Protein AF-A0AAU6Q5R1-F1 (afdb_monomer_lite)

Structure (mmCIF, N/CA/C/O backbone):
data_AF-A0AAU6Q5R1-F1
#
_entry.id   AF-A0AAU6Q5R1-F1
#
loop_
_atom_site.group_PDB
_atom_site.id
_atom_site.type_symbol
_atom_site.label_atom_id
_atom_site.label_alt_id
_atom_site.label_comp_id
_atom_site.label_asym_id
_atom_site.label_entity_id
_atom_site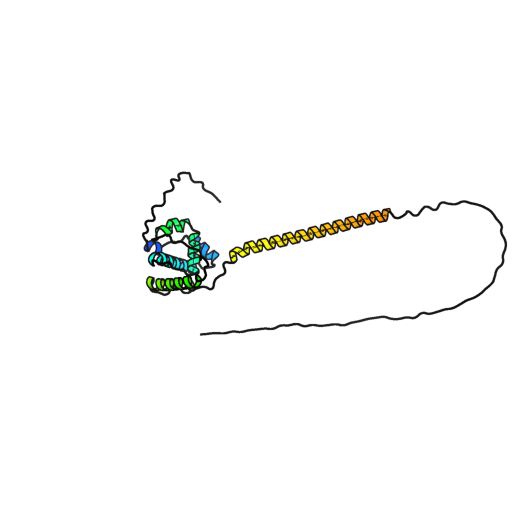.label_seq_id
_atom_site.pdbx_PDB_ins_code
_atom_site.Cartn_x
_atom_site.Cartn_y
_atom_site.Cartn_z
_atom_site.occupancy
_atom_site.B_iso_or_equiv
_atom_site.auth_seq_id
_atom_site.auth_comp_id
_atom_site.auth_asym_id
_atom_site.auth_atom_id
_atom_site.pdbx_PDB_model_num
ATOM 1 N N . MET A 1 1 ? 23.471 16.973 4.048 1.00 38.53 1 MET A N 1
ATOM 2 C CA . MET A 1 1 ? 23.041 15.775 4.796 1.00 38.53 1 MET A CA 1
ATOM 3 C C . MET A 1 1 ? 23.543 15.948 6.217 1.00 38.53 1 MET A C 1
ATOM 5 O O . MET A 1 1 ? 24.694 15.656 6.497 1.00 38.53 1 MET A O 1
ATOM 9 N N . THR A 1 2 ? 22.740 16.587 7.063 1.00 34.03 2 THR A N 1
ATOM 10 C CA . THR A 1 2 ? 23.154 16.950 8.422 1.00 34.03 2 THR A CA 1
ATOM 11 C C . THR A 1 2 ? 22.820 15.788 9.341 1.00 34.03 2 THR A C 1
ATOM 13 O O . THR A 1 2 ? 21.653 15.552 9.640 1.00 34.03 2 THR A O 1
ATOM 16 N N . ILE A 1 3 ? 23.838 15.032 9.742 1.00 44.44 3 ILE A N 1
ATOM 17 C CA . ILE A 1 3 ? 23.708 14.021 10.789 1.00 44.44 3 ILE A CA 1
ATOM 18 C C . ILE A 1 3 ? 23.830 14.771 12.116 1.00 44.44 3 ILE A C 1
ATOM 20 O O . ILE A 1 3 ? 24.922 15.149 12.528 1.00 44.44 3 ILE A O 1
ATOM 24 N N . LEU A 1 4 ? 22.694 15.050 12.756 1.00 46.06 4 LEU A N 1
ATOM 25 C CA . LEU A 1 4 ? 22.664 15.536 14.132 1.00 46.06 4 LEU A CA 1
ATOM 26 C C . LEU A 1 4 ? 23.024 14.367 15.056 1.00 46.06 4 LEU A C 1
ATOM 28 O O . LEU A 1 4 ? 22.184 13.519 15.349 1.00 46.06 4 LEU A O 1
ATOM 32 N N . THR A 1 5 ? 24.270 14.310 15.518 1.00 59.19 5 THR A N 1
ATOM 33 C CA . THR A 1 5 ? 24.678 13.410 16.602 1.00 59.19 5 THR A CA 1
ATOM 34 C C . THR A 1 5 ? 24.183 13.988 17.927 1.00 59.19 5 THR A C 1
ATOM 36 O O . THR A 1 5 ? 24.870 14.782 18.570 1.00 59.19 5 THR A O 1
ATOM 39 N N . LYS A 1 6 ? 22.956 13.638 18.327 1.00 43.72 6 LYS A N 1
ATOM 40 C CA . LYS A 1 6 ? 22.443 13.950 19.664 1.00 43.72 6 LYS A CA 1
ATOM 41 C C . LYS A 1 6 ? 22.914 12.871 20.645 1.00 43.72 6 LYS A C 1
ATOM 43 O O . LYS A 1 6 ? 22.561 11.711 20.486 1.00 43.72 6 LYS A O 1
ATOM 48 N N . SER A 1 7 ? 23.732 13.321 21.599 1.00 41.91 7 SER A N 1
ATOM 49 C CA . SER A 1 7 ? 24.001 12.817 22.956 1.00 41.91 7 SER A CA 1
ATOM 50 C C . SER A 1 7 ? 23.615 11.366 23.270 1.00 41.91 7 SER A C 1
ATOM 52 O O . SER A 1 7 ? 22.439 11.010 23.291 1.00 41.91 7 SER A O 1
ATOM 54 N N . THR A 1 8 ? 24.626 10.576 23.628 1.00 52.84 8 THR A N 1
ATOM 55 C CA . THR A 1 8 ? 24.529 9.238 24.216 1.00 52.84 8 THR A CA 1
ATOM 56 C C . THR A 1 8 ? 23.880 9.296 25.598 1.00 52.84 8 THR A C 1
ATOM 58 O O . THR A 1 8 ? 24.562 9.430 26.609 1.00 52.84 8 THR A O 1
ATOM 61 N N . ASP A 1 9 ? 22.560 9.188 25.632 1.00 50.22 9 ASP A N 1
ATOM 62 C CA . ASP A 1 9 ? 21.836 8.663 26.786 1.00 50.22 9 ASP A CA 1
ATOM 63 C C . ASP A 1 9 ? 20.795 7.675 26.253 1.00 50.22 9 ASP A C 1
ATOM 65 O O . ASP A 1 9 ? 19.627 7.992 26.038 1.00 50.22 9 ASP A O 1
ATOM 69 N N . SER A 1 10 ? 21.276 6.496 25.854 1.00 43.06 10 SER A N 1
ATOM 70 C CA . SER A 1 10 ? 20.453 5.435 25.278 1.00 43.06 10 SER A CA 1
ATOM 71 C C . SER A 1 10 ? 20.265 4.327 26.303 1.00 43.06 10 SER A C 1
ATOM 73 O O . SER A 1 10 ? 20.747 3.206 26.128 1.00 43.06 10 SER A O 1
ATOM 75 N N . THR A 1 11 ? 19.516 4.625 27.361 1.00 42.47 11 THR A N 1
ATOM 76 C CA . THR A 1 11 ? 18.655 3.584 27.921 1.00 42.47 11 THR A CA 1
ATOM 77 C C . THR A 1 11 ? 17.613 3.323 26.840 1.00 42.47 11 THR A C 1
ATOM 79 O O . THR A 1 11 ? 16.652 4.076 26.714 1.00 42.47 11 THR A O 1
ATOM 82 N N . PHE A 1 12 ? 17.860 2.343 25.965 1.00 45.47 12 PHE A N 1
ATOM 83 C CA . PHE A 1 12 ? 16.840 1.884 25.030 1.00 45.47 12 PHE A CA 1
ATOM 84 C C . PHE A 1 12 ? 15.663 1.415 25.885 1.00 45.47 12 PHE A C 1
ATOM 86 O O . PHE A 1 12 ? 15.840 0.452 26.638 1.00 45.47 12 PHE A O 1
ATOM 93 N N . PRO A 1 13 ? 14.490 2.073 25.839 1.00 45.34 13 PRO A N 1
ATOM 94 C CA . PRO A 1 13 ? 13.316 1.473 26.433 1.00 45.34 13 PRO A CA 1
ATOM 95 C C . PRO A 1 13 ? 13.127 0.149 25.702 1.00 45.34 13 PRO A C 1
ATOM 97 O O . PRO A 1 13 ? 12.941 0.126 24.484 1.00 45.34 13 PRO A O 1
ATOM 100 N N . ILE A 1 14 ? 13.258 -0.959 26.432 1.00 47.75 14 ILE A N 1
ATOM 101 C CA . ILE A 1 14 ? 12.787 -2.249 25.943 1.00 47.75 14 ILE A CA 1
ATOM 102 C C . ILE A 1 14 ? 11.328 -1.988 25.560 1.00 47.75 14 ILE A C 1
ATOM 104 O O . ILE A 1 14 ? 10.583 -1.507 26.423 1.00 47.75 14 ILE A O 1
ATOM 108 N N . PRO A 1 15 ? 10.930 -2.177 24.286 1.00 51.09 15 PRO A N 1
ATOM 109 C CA . PRO A 1 15 ? 9.557 -1.935 23.891 1.00 51.09 15 PRO A CA 1
ATOM 110 C C . PRO A 1 15 ? 8.664 -2.727 24.837 1.00 51.09 15 PRO A C 1
ATOM 112 O O . PRO A 1 15 ? 8.902 -3.912 25.086 1.00 51.09 15 PRO A O 1
ATOM 115 N N . SER A 1 16 ? 7.695 -2.020 25.421 1.00 48.75 16 SER A N 1
ATOM 116 C CA . SER A 1 16 ? 6.657 -2.608 26.260 1.00 48.75 16 SER A CA 1
ATOM 117 C C . SER A 1 16 ? 6.150 -3.885 25.587 1.00 48.75 16 SER A C 1
ATOM 119 O O . SER A 1 16 ? 6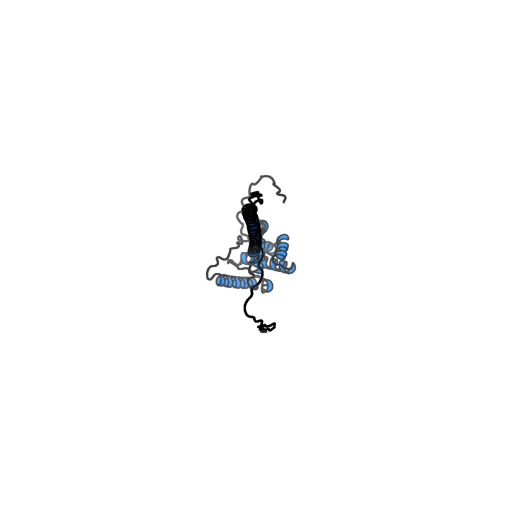.002 -3.873 24.358 1.00 48.75 16 SER A O 1
ATOM 121 N N . PRO A 1 17 ? 5.884 -4.975 26.336 1.00 52.19 17 PRO A N 1
ATOM 122 C CA . PRO A 1 17 ? 5.230 -6.140 25.760 1.00 52.19 17 PRO A CA 1
ATOM 123 C C . PRO A 1 17 ? 4.014 -5.643 24.989 1.00 52.19 17 PRO A C 1
ATOM 125 O O . PRO A 1 17 ? 3.241 -4.837 25.509 1.00 52.19 17 PRO A O 1
ATOM 128 N N . PHE A 1 18 ? 3.933 -6.047 23.725 1.00 55.97 18 PHE A N 1
ATOM 129 C CA . PHE A 1 18 ? 2.863 -5.693 22.813 1.00 55.97 18 PHE A CA 1
ATOM 130 C C . PHE A 1 18 ? 1.523 -5.977 23.504 1.00 55.97 18 PHE A C 1
ATOM 132 O O . PHE A 1 18 ? 1.111 -7.126 23.662 1.00 55.97 18 PHE A O 1
ATOM 139 N N . THR A 1 19 ? 0.883 -4.929 24.015 1.00 54.97 19 THR A N 1
ATOM 140 C CA . THR A 1 19 ? -0.436 -5.002 24.634 1.00 54.97 19 THR A CA 1
ATOM 141 C C . THR A 1 19 ? -1.415 -5.071 23.480 1.00 54.97 19 THR A C 1
ATOM 143 O O . THR A 1 19 ? -1.867 -4.029 23.025 1.00 54.97 19 THR A O 1
ATOM 146 N N . GLY A 1 20 ? -1.634 -6.273 22.940 1.00 59.03 20 GLY A N 1
ATOM 147 C CA . GLY A 1 20 ? -2.438 -6.539 21.742 1.00 59.03 20 GLY A CA 1
ATOM 148 C C . GLY A 1 20 ? -3.907 -6.145 21.887 1.00 59.03 20 GLY A C 1
ATOM 149 O O . GLY A 1 20 ? -4.788 -6.998 21.938 1.00 59.03 20 GLY A O 1
ATOM 150 N N . HIS A 1 21 ? -4.171 -4.847 21.968 1.00 82.56 21 HIS A N 1
ATOM 151 C CA . HIS A 1 21 ? -5.489 -4.254 21.944 1.00 82.56 21 HIS A CA 1
ATOM 152 C C . HIS A 1 21 ? -5.685 -3.604 20.582 1.00 82.56 21 HIS A C 1
ATOM 154 O O . HIS A 1 21 ? -4.919 -2.734 20.176 1.00 82.56 21 HIS A O 1
ATOM 160 N N . TYR A 1 22 ? -6.712 -4.057 19.874 1.00 92.38 22 TYR A N 1
ATOM 161 C CA . TYR A 1 22 ? -7.105 -3.455 18.616 1.00 92.38 22 TYR A CA 1
ATOM 162 C C . TYR A 1 22 ? -7.832 -2.128 18.874 1.00 92.38 22 TYR A C 1
ATOM 164 O O . TYR A 1 22 ? -8.936 -2.134 19.420 1.00 92.38 22 TYR A O 1
ATOM 172 N N . ASP A 1 23 ? -7.229 -1.008 18.470 1.00 94.75 23 ASP A N 1
ATOM 173 C CA . ASP A 1 23 ? -7.862 0.316 18.512 1.00 94.75 23 ASP A CA 1
ATOM 174 C C . ASP A 1 23 ? -8.500 0.635 17.152 1.00 94.75 23 ASP A C 1
ATOM 176 O O . ASP A 1 23 ? -7.888 1.211 16.244 1.00 94.75 23 ASP A O 1
ATOM 180 N N . GLU A 1 24 ? -9.758 0.224 17.002 1.00 93.62 24 GLU A N 1
ATOM 181 C CA . GLU A 1 24 ? -10.521 0.400 15.767 1.00 93.62 24 GLU A CA 1
ATOM 182 C C . GLU A 1 24 ? -10.658 1.873 15.361 1.00 93.62 24 GLU A C 1
ATOM 184 O O . GLU A 1 24 ? -10.491 2.215 14.186 1.00 93.62 24 GLU A O 1
ATOM 189 N N . ALA A 1 25 ? -10.922 2.763 16.322 1.00 95.88 25 ALA A N 1
ATOM 190 C CA . ALA A 1 25 ? -11.139 4.180 16.053 1.00 95.88 25 ALA A CA 1
ATOM 191 C C . ALA A 1 25 ? -9.848 4.868 15.584 1.00 95.88 25 ALA A C 1
ATOM 193 O O . ALA A 1 25 ? -9.873 5.670 14.637 1.00 95.88 25 ALA A O 1
ATOM 194 N N . ALA A 1 26 ? -8.710 4.522 16.194 1.00 96.50 26 ALA A N 1
ATOM 195 C CA . ALA A 1 26 ? -7.409 5.027 15.777 1.00 96.50 26 ALA A CA 1
ATOM 196 C C . ALA A 1 26 ? -7.024 4.523 14.381 1.00 96.50 26 ALA A C 1
ATOM 198 O O . ALA A 1 26 ? -6.559 5.312 13.559 1.00 96.50 26 ALA A O 1
ATOM 199 N N . VAL A 1 27 ? -7.276 3.248 14.059 1.00 96.62 27 VAL A N 1
ATOM 200 C CA . VAL A 1 27 ? -7.027 2.710 12.708 1.00 96.62 27 VAL A CA 1
ATOM 201 C C . VAL A 1 27 ? -7.941 3.366 11.670 1.00 96.62 27 VAL A C 1
ATOM 203 O O . VAL A 1 27 ? -7.477 3.775 10.601 1.00 96.62 27 VAL A O 1
ATOM 206 N N . ALA A 1 28 ? -9.227 3.542 11.983 1.00 95.19 28 ALA A N 1
ATOM 207 C CA . ALA A 1 28 ? -10.194 4.165 11.082 1.00 95.19 28 ALA A CA 1
ATOM 208 C C . ALA A 1 28 ? -9.831 5.618 10.740 1.00 95.19 28 ALA A C 1
ATOM 210 O O . ALA A 1 28 ? -10.098 6.072 9.628 1.00 95.19 28 ALA A O 1
ATOM 211 N N . THR A 1 29 ? -9.178 6.343 11.651 1.00 96.62 29 THR A N 1
ATOM 212 C CA . THR A 1 29 ? -8.771 7.748 11.470 1.00 96.62 29 THR A CA 1
ATOM 213 C C . THR A 1 29 ? -7.264 7.932 11.262 1.00 96.62 29 THR A C 1
ATOM 215 O O . THR A 1 29 ? -6.782 9.066 11.211 1.00 96.62 29 THR A O 1
ATOM 218 N N . TYR A 1 30 ? -6.521 6.833 11.078 1.00 97.81 30 TYR A N 1
ATOM 219 C CA . TYR A 1 30 ? -5.065 6.854 10.980 1.00 97.81 30 TYR A CA 1
ATOM 220 C C . TYR A 1 30 ? -4.585 7.806 9.883 1.00 97.81 30 TYR A C 1
ATOM 222 O O . TYR A 1 30 ? -4.977 7.704 8.715 1.00 97.81 30 TYR A O 1
ATOM 230 N N . THR A 1 31 ? -3.712 8.736 10.265 1.00 97.62 31 THR A N 1
ATOM 231 C CA . THR A 1 31 ? -3.141 9.721 9.347 1.00 97.62 31 THR A CA 1
ATOM 232 C C . THR A 1 31 ? -1.777 9.248 8.874 1.00 97.62 31 THR A C 1
ATOM 234 O O . THR A 1 31 ? -0.800 9.292 9.618 1.00 97.62 31 THR A O 1
ATOM 237 N N . PHE A 1 32 ? -1.703 8.829 7.611 1.00 98.19 32 PHE A N 1
ATOM 238 C CA . PHE A 1 32 ? -0.436 8.456 6.988 1.00 98.19 32 PHE A CA 1
ATOM 239 C C . PHE A 1 32 ? 0.483 9.676 6.802 1.00 98.19 32 PHE A C 1
ATOM 241 O O . PHE A 1 32 ? -0.005 10.795 6.600 1.00 98.19 32 PHE A O 1
ATOM 248 N N . PRO A 1 33 ? 1.816 9.491 6.800 1.00 98.00 33 PRO A N 1
ATOM 249 C CA . PRO A 1 33 ? 2.757 10.583 6.585 1.00 98.00 33 PRO A CA 1
ATOM 250 C C . PRO A 1 33 ? 2.495 11.304 5.257 1.00 98.00 33 PRO A C 1
ATOM 252 O O . PRO A 1 33 ? 2.412 10.669 4.210 1.00 98.00 33 PRO A O 1
ATOM 255 N N . ALA A 1 34 ? 2.471 12.639 5.247 1.00 97.50 34 ALA A N 1
ATOM 256 C CA . ALA A 1 34 ? 2.259 13.402 4.007 1.00 97.50 34 ALA A CA 1
ATOM 257 C C . ALA A 1 34 ? 3.302 13.071 2.916 1.00 97.50 34 ALA A C 1
ATOM 259 O O . ALA A 1 34 ? 2.984 12.996 1.730 1.00 97.50 34 ALA A O 1
ATOM 260 N N . ALA A 1 35 ? 4.546 12.796 3.323 1.00 97.81 35 ALA A N 1
ATOM 261 C CA . ALA A 1 35 ? 5.605 12.350 2.421 1.00 97.81 35 ALA A CA 1
ATOM 262 C C . ALA A 1 35 ? 5.299 10.994 1.756 1.00 97.81 35 ALA A C 1
ATOM 264 O O . ALA A 1 35 ? 5.716 10.772 0.619 1.00 97.81 35 ALA A O 1
ATOM 265 N N . MET A 1 36 ? 4.553 10.110 2.427 1.00 97.88 36 MET A N 1
ATOM 266 C CA . MET A 1 36 ? 4.105 8.832 1.872 1.00 97.88 36 MET A CA 1
ATOM 267 C C . MET A 1 36 ? 3.125 9.058 0.719 1.00 97.88 36 MET A C 1
ATOM 269 O O . MET A 1 36 ? 3.314 8.488 -0.354 1.00 97.88 36 MET A O 1
ATOM 273 N N . THR A 1 37 ? 2.143 9.947 0.896 1.00 98.00 37 THR A N 1
ATOM 274 C CA . THR A 1 37 ? 1.195 10.343 -0.160 1.00 98.00 37 THR A CA 1
ATOM 275 C C . THR A 1 37 ? 1.928 10.902 -1.377 1.00 98.00 37 THR A C 1
ATOM 277 O O . THR A 1 37 ? 1.729 10.425 -2.495 1.00 98.00 37 THR A O 1
ATOM 280 N N . THR A 1 38 ? 2.845 11.850 -1.164 1.00 98.12 38 THR A N 1
ATOM 281 C CA . THR A 1 38 ? 3.654 12.440 -2.243 1.00 98.12 38 THR A CA 1
ATOM 282 C C . THR A 1 38 ? 4.467 11.382 -2.990 1.00 98.12 38 THR A C 1
ATOM 284 O O . THR A 1 38 ? 4.535 11.399 -4.221 1.00 98.12 38 THR A O 1
ATOM 287 N N . LYS A 1 39 ? 5.066 10.431 -2.264 1.00 97.88 39 LYS A N 1
ATOM 288 C CA . LYS A 1 39 ? 5.875 9.363 -2.856 1.00 97.88 39 LYS A CA 1
ATOM 289 C C . LYS A 1 39 ? 5.022 8.366 -3.648 1.00 97.88 39 LYS A C 1
ATOM 291 O O . LYS A 1 39 ? 5.396 8.023 -4.767 1.00 97.88 39 LYS A O 1
ATOM 296 N N . LEU A 1 40 ? 3.846 7.984 -3.141 1.00 97.50 40 LEU A N 1
ATOM 297 C CA . LEU A 1 40 ? 2.879 7.153 -3.872 1.00 97.50 40 LEU A CA 1
ATOM 298 C C . LEU A 1 40 ? 2.453 7.799 -5.189 1.00 97.50 40 LEU A C 1
ATOM 300 O O . LEU A 1 40 ? 2.513 7.155 -6.235 1.00 97.50 40 LEU A O 1
ATOM 304 N N . MET A 1 41 ? 2.082 9.080 -5.160 1.00 97.88 41 MET A N 1
ATOM 305 C CA . MET A 1 41 ? 1.717 9.823 -6.370 1.00 97.88 41 MET A CA 1
ATOM 306 C C . MET A 1 41 ? 2.862 9.822 -7.392 1.00 97.88 41 MET A C 1
ATOM 308 O O . MET A 1 41 ? 2.648 9.562 -8.579 1.00 97.88 41 MET A O 1
ATOM 312 N N . ALA A 1 42 ? 4.096 10.062 -6.939 1.00 96.06 42 ALA A N 1
ATOM 313 C CA . ALA A 1 42 ? 5.265 10.124 -7.809 1.00 96.06 42 ALA A CA 1
ATOM 314 C C . ALA A 1 42 ? 5.629 8.766 -8.436 1.00 96.06 42 ALA A C 1
ATOM 316 O O . ALA A 1 42 ? 5.938 8.711 -9.635 1.00 96.06 42 ALA A O 1
ATOM 317 N N . GLU A 1 43 ? 5.597 7.685 -7.654 1.00 95.88 43 GLU A N 1
ATOM 318 C CA . GLU A 1 43 ? 6.004 6.345 -8.091 1.00 95.88 43 GLU A CA 1
ATOM 319 C C . GLU A 1 43 ? 4.918 5.645 -8.912 1.00 95.88 43 GLU A C 1
ATOM 321 O O . GLU A 1 43 ? 5.205 5.114 -9.988 1.00 95.88 43 GLU A O 1
ATOM 326 N N . GLN A 1 44 ? 3.665 5.721 -8.460 1.00 95.19 44 GLN A N 1
ATOM 327 C CA . GLN A 1 44 ? 2.539 5.025 -9.085 1.00 95.19 44 GLN A CA 1
ATOM 328 C C . GLN A 1 44 ? 1.834 5.848 -10.171 1.00 95.19 44 GLN A C 1
ATOM 330 O O . GLN A 1 44 ? 1.029 5.309 -10.931 1.00 95.19 44 GLN A O 1
ATOM 335 N N . LYS A 1 45 ? 2.167 7.143 -10.294 1.00 96.12 45 LYS A N 1
ATOM 336 C CA . LYS A 1 45 ? 1.519 8.100 -11.214 1.00 96.12 45 LYS A CA 1
ATOM 337 C C . LYS A 1 45 ? 0.029 8.283 -10.922 1.00 96.12 45 LYS A C 1
ATOM 339 O O . LYS A 1 45 ? -0.778 8.441 -11.834 1.00 96.12 45 LYS A O 1
ATOM 344 N N . TRP A 1 46 ? -0.328 8.247 -9.645 1.00 97.19 46 TRP A N 1
ATOM 345 C CA . TRP A 1 46 ? -1.691 8.476 -9.179 1.00 97.19 46 TRP A CA 1
ATOM 346 C C . TRP A 1 46 ? -1.958 9.962 -8.948 1.00 97.19 46 TRP A C 1
ATOM 348 O O . TRP A 1 46 ? -1.061 10.718 -8.570 1.00 97.19 46 TRP A O 1
ATOM 358 N N . THR A 1 47 ? -3.205 10.380 -9.168 1.00 98.38 47 THR A N 1
ATOM 359 C CA . THR A 1 47 ? -3.678 11.700 -8.738 1.00 98.38 47 THR A CA 1
ATOM 360 C C . THR A 1 47 ? -3.818 11.723 -7.219 1.00 98.38 47 THR A C 1
ATOM 362 O O . THR A 1 47 ? -4.012 10.678 -6.598 1.00 98.38 47 THR A O 1
ATOM 365 N N . LEU A 1 48 ? -3.778 12.915 -6.615 1.00 98.25 48 LEU A N 1
ATOM 366 C CA . LEU A 1 48 ? -3.994 13.066 -5.173 1.00 98.25 48 LEU A CA 1
ATOM 367 C C . LEU A 1 48 ? -5.333 12.455 -4.734 1.00 98.25 48 LEU A C 1
ATOM 369 O O . LEU A 1 48 ? -5.395 11.749 -3.733 1.00 98.25 48 LEU A O 1
ATOM 373 N N . GLU A 1 49 ? -6.392 12.697 -5.508 1.00 98.44 49 GLU A N 1
ATOM 374 C CA . GLU A 1 49 ? -7.722 12.144 -5.249 1.00 98.44 49 GLU A CA 1
ATOM 375 C C . GLU A 1 49 ? -7.702 10.611 -5.214 1.00 98.44 49 GLU A C 1
ATOM 377 O O . GLU A 1 49 ? -8.175 10.002 -4.252 1.00 98.44 49 GLU A O 1
ATOM 382 N N . TYR A 1 50 ? -7.096 9.977 -6.224 1.00 98.38 50 TYR A N 1
ATOM 383 C CA . TYR A 1 50 ? -7.000 8.523 -6.273 1.00 98.38 50 TYR A CA 1
ATOM 384 C C . TYR A 1 50 ? -6.134 7.982 -5.130 1.00 98.38 50 TYR A C 1
ATOM 386 O O . TYR A 1 50 ? -6.533 7.032 -4.464 1.00 98.38 50 TYR A O 1
ATOM 394 N N . THR A 1 51 ? -4.997 8.616 -4.826 1.00 98.50 51 THR A N 1
ATOM 395 C CA . THR A 1 51 ? -4.141 8.216 -3.698 1.00 98.50 51 THR A CA 1
ATOM 396 C C . THR A 1 51 ? -4.884 8.281 -2.363 1.00 98.50 51 THR A C 1
ATOM 398 O O . THR A 1 51 ? -4.783 7.348 -1.572 1.00 98.50 51 THR A O 1
ATOM 401 N N . THR A 1 52 ? -5.682 9.320 -2.116 1.00 98.38 52 THR A N 1
ATOM 402 C CA . THR A 1 52 ? -6.493 9.436 -0.891 1.00 98.38 52 THR A CA 1
ATOM 403 C C . THR A 1 52 ? -7.528 8.313 -0.775 1.00 98.38 52 THR A C 1
ATOM 405 O O . THR A 1 52 ? -7.732 7.757 0.310 1.00 98.38 52 THR A O 1
ATOM 408 N N . ARG A 1 53 ? -8.155 7.925 -1.893 1.00 98.50 53 ARG A N 1
ATOM 409 C CA . ARG A 1 53 ? -9.065 6.770 -1.935 1.00 98.50 53 ARG A CA 1
ATOM 410 C C . ARG A 1 53 ? -8.318 5.468 -1.637 1.00 98.50 53 ARG A C 1
ATOM 412 O O . ARG A 1 53 ? -8.762 4.710 -0.783 1.00 98.50 53 ARG A O 1
ATOM 419 N N . VAL A 1 54 ? -7.146 5.253 -2.235 1.00 98.62 54 VAL A N 1
ATOM 420 C CA . VAL A 1 54 ? -6.304 4.074 -1.960 1.00 98.62 54 VAL A CA 1
ATOM 421 C C . VAL A 1 54 ? -5.885 3.999 -0.490 1.00 98.62 54 VAL A C 1
ATOM 423 O O . VAL A 1 54 ? -5.978 2.933 0.107 1.00 98.62 54 VAL A O 1
ATOM 426 N N . LEU A 1 55 ? -5.486 5.110 0.134 1.00 98.56 55 LEU A N 1
ATOM 427 C CA . LEU A 1 55 ? -5.142 5.134 1.563 1.00 98.56 55 LEU A CA 1
ATOM 428 C C . LEU A 1 55 ? -6.355 4.858 2.469 1.00 98.56 55 LEU A C 1
ATOM 430 O O . LEU A 1 55 ? -6.212 4.333 3.573 1.00 98.56 55 LEU A O 1
ATOM 434 N N . THR A 1 56 ? -7.564 5.179 2.010 1.00 98.50 56 THR A N 1
ATOM 435 C CA . THR A 1 56 ? -8.802 4.792 2.700 1.00 98.50 56 THR A CA 1
ATOM 436 C C . THR A 1 56 ? -9.038 3.287 2.606 1.00 98.50 56 THR A C 1
ATOM 438 O O . THR A 1 56 ? -9.284 2.647 3.625 1.00 98.50 56 THR A O 1
ATOM 441 N N . GLU A 1 57 ? -8.866 2.701 1.424 1.00 98.62 57 GLU A N 1
ATOM 442 C CA . GLU A 1 57 ? -8.948 1.248 1.236 1.00 98.62 57 GLU A CA 1
ATOM 443 C C . GLU A 1 57 ? -7.828 0.490 1.964 1.00 98.62 57 GLU A C 1
ATOM 445 O O . GLU A 1 57 ? -8.045 -0.611 2.461 1.00 98.62 57 GLU A O 1
ATOM 450 N N . TYR A 1 58 ? -6.653 1.099 2.125 1.00 98.56 58 TYR A N 1
ATOM 451 C CA . TYR A 1 58 ? -5.577 0.533 2.931 1.00 98.56 58 TYR A CA 1
ATOM 452 C C . TYR A 1 58 ? -5.938 0.467 4.422 1.00 98.56 58 TYR A C 1
ATOM 454 O O . TYR A 1 58 ? -5.717 -0.566 5.047 1.00 98.56 58 TYR A O 1
ATOM 462 N N . ARG A 1 59 ? -6.583 1.498 4.992 1.00 98.50 59 ARG A N 1
ATOM 463 C CA . ARG A 1 59 ? -7.131 1.420 6.365 1.00 98.50 59 ARG A CA 1
ATOM 464 C C . ARG A 1 59 ? -8.158 0.299 6.510 1.00 98.50 59 ARG A C 1
ATOM 466 O O . ARG A 1 59 ? -8.135 -0.423 7.501 1.00 98.50 59 ARG A O 1
ATOM 473 N N . ARG A 1 60 ? -9.026 0.125 5.509 1.00 98.50 60 ARG A N 1
ATOM 474 C CA . ARG A 1 60 ? -10.005 -0.973 5.478 1.00 98.50 60 ARG A CA 1
ATOM 475 C C . ARG A 1 60 ? -9.324 -2.336 5.447 1.00 98.50 60 ARG A C 1
ATOM 477 O O . ARG A 1 60 ? -9.700 -3.211 6.213 1.00 98.50 60 ARG A O 1
ATOM 484 N N . PHE A 1 61 ? -8.287 -2.496 4.630 1.00 98.19 61 PHE A N 1
ATOM 485 C CA . PHE A 1 61 ? -7.479 -3.713 4.621 1.00 98.19 61 PHE A CA 1
ATOM 486 C C . PHE A 1 61 ? -6.818 -3.987 5.979 1.00 98.19 61 PHE A C 1
ATOM 488 O O . PHE A 1 61 ? -6.887 -5.114 6.456 1.00 98.19 61 PHE A O 1
ATOM 495 N N . ILE A 1 62 ? -6.245 -2.968 6.633 1.00 98.06 62 ILE A N 1
ATOM 496 C CA . ILE A 1 62 ? -5.674 -3.105 7.983 1.00 98.06 62 ILE A CA 1
ATOM 497 C C . ILE A 1 62 ? -6.742 -3.582 8.978 1.00 98.06 62 ILE A C 1
ATOM 499 O O . ILE A 1 62 ? -6.469 -4.476 9.774 1.00 98.06 62 ILE A O 1
ATOM 503 N N . HIS A 1 63 ? -7.957 -3.026 8.917 1.00 98.00 63 HIS A N 1
ATOM 504 C CA . HIS A 1 63 ? -9.073 -3.482 9.747 1.00 98.00 63 HIS A CA 1
ATOM 505 C C . HIS A 1 63 ? -9.394 -4.962 9.495 1.00 98.00 63 HIS A C 1
ATOM 507 O O . HIS A 1 63 ? -9.432 -5.730 10.448 1.00 98.00 63 HIS A O 1
ATOM 513 N N . LEU A 1 64 ? -9.556 -5.383 8.233 1.00 97.62 64 LEU A N 1
ATOM 514 C CA . LEU A 1 64 ? -9.818 -6.791 7.898 1.00 97.62 64 LEU A CA 1
ATOM 515 C C . LEU A 1 64 ? -8.702 -7.713 8.417 1.00 97.62 64 LEU A C 1
ATOM 517 O O . LEU A 1 64 ? -8.978 -8.740 9.030 1.00 97.62 64 LEU A O 1
ATOM 521 N N . ALA A 1 65 ? -7.439 -7.322 8.231 1.00 96.06 65 ALA A N 1
ATOM 522 C CA . ALA A 1 65 ? -6.294 -8.088 8.716 1.00 96.06 65 ALA A CA 1
ATOM 523 C C . ALA A 1 65 ? -6.259 -8.203 10.248 1.00 96.06 65 ALA A C 1
ATOM 525 O O . ALA A 1 65 ? -5.790 -9.207 10.779 1.00 96.06 65 ALA A O 1
ATOM 526 N N . ALA A 1 66 ? -6.774 -7.199 10.959 1.00 95.00 66 ALA A N 1
ATOM 527 C CA . ALA A 1 66 ? -6.856 -7.202 12.413 1.00 95.00 66 ALA A CA 1
ATOM 528 C C . ALA A 1 66 ? -8.028 -8.041 12.957 1.00 95.00 66 ALA A C 1
ATOM 530 O O . ALA A 1 66 ? -7.923 -8.561 14.066 1.00 95.00 66 ALA A O 1
ATOM 531 N N . THR A 1 67 ? -9.136 -8.173 12.219 1.00 95.50 67 THR A N 1
ATOM 532 C CA . THR A 1 67 ? -10.398 -8.702 12.773 1.00 95.50 67 THR A CA 1
ATOM 533 C C . THR A 1 67 ? -10.820 -10.071 12.244 1.00 95.50 67 THR A C 1
ATOM 535 O O . THR A 1 67 ? -11.549 -10.775 12.939 1.00 95.50 67 THR A O 1
ATOM 538 N N . MET A 1 68 ? -10.358 -10.500 11.065 1.00 92.75 68 MET A N 1
ATOM 539 C CA . MET A 1 68 ? -10.880 -11.716 10.419 1.00 92.75 68 MET A CA 1
ATOM 540 C C . MET A 1 68 ? -10.398 -13.039 11.036 1.00 92.75 68 MET A C 1
ATOM 542 O O . MET A 1 68 ? -10.981 -14.093 10.784 1.00 92.75 68 MET A O 1
ATOM 546 N N . GLY A 1 69 ? -9.339 -13.023 11.851 1.00 89.19 69 GLY A N 1
ATOM 547 C CA . GLY A 1 69 ? -8.801 -14.236 12.489 1.00 89.19 69 GLY A CA 1
ATOM 548 C C . GLY A 1 69 ? -8.181 -15.246 11.511 1.00 89.19 69 GLY A C 1
ATOM 549 O O . GLY A 1 69 ? -7.862 -16.370 11.893 1.00 89.19 69 GLY A O 1
ATOM 550 N N . HIS A 1 70 ? -8.007 -14.855 10.250 1.00 90.38 70 HIS A N 1
ATOM 551 C CA . HIS A 1 70 ? -7.266 -15.579 9.228 1.00 90.38 70 HIS A CA 1
ATOM 552 C C . HIS A 1 70 ? -6.499 -14.589 8.354 1.00 90.38 70 HIS A C 1
ATOM 554 O O . HIS A 1 70 ? -6.798 -13.397 8.323 1.00 90.38 70 HIS A O 1
ATOM 560 N N . GLU A 1 71 ? -5.531 -15.098 7.601 1.00 90.88 71 GLU A N 1
ATOM 561 C CA . GLU A 1 71 ? -4.801 -14.294 6.629 1.00 90.88 71 GLU A CA 1
ATOM 562 C C . GLU A 1 71 ? -5.730 -13.750 5.531 1.00 90.88 71 GLU A C 1
ATOM 564 O O . GLU A 1 71 ? -6.576 -14.474 4.988 1.00 90.88 71 GLU A O 1
ATOM 569 N N . VAL A 1 72 ? -5.519 -12.485 5.176 1.00 93.62 72 VAL A N 1
ATOM 570 C CA . VAL A 1 72 ? -6.238 -11.758 4.125 1.00 93.62 72 VAL A CA 1
ATOM 571 C C . VAL A 1 72 ? -5.259 -11.289 3.051 1.00 93.62 72 VAL A C 1
ATOM 573 O O . VAL A 1 72 ? -4.117 -10.941 3.345 1.00 93.62 72 VAL A O 1
ATOM 576 N N . THR A 1 73 ? -5.706 -11.251 1.796 1.00 93.69 73 THR A N 1
ATOM 577 C CA . THR A 1 73 ? -4.890 -10.795 0.661 1.00 93.69 73 THR A CA 1
ATOM 578 C C . THR A 1 73 ? -5.390 -9.433 0.181 1.00 93.69 73 THR A C 1
ATOM 580 O O . THR A 1 73 ? -6.540 -9.334 -0.257 1.00 93.69 73 THR A O 1
ATOM 583 N N . PRO A 1 74 ? -4.561 -8.377 0.199 1.00 95.31 74 PRO A N 1
ATOM 584 C CA . PRO A 1 74 ? -4.942 -7.086 -0.366 1.00 95.31 74 PRO A CA 1
ATOM 585 C C . PRO A 1 74 ? -5.056 -7.161 -1.894 1.00 95.31 74 PRO A C 1
ATOM 587 O O . PRO A 1 74 ? -4.503 -8.048 -2.546 1.00 95.31 74 PRO A O 1
ATOM 590 N N . SER A 1 75 ? -5.729 -6.181 -2.501 1.00 95.31 75 SER A N 1
ATOM 591 C CA . SER A 1 75 ? -5.595 -5.972 -3.945 1.00 95.31 75 SER A CA 1
ATOM 592 C C . SER A 1 75 ? -4.186 -5.488 -4.285 1.00 95.31 75 SER A C 1
ATOM 594 O O . SER A 1 75 ? -3.500 -4.924 -3.435 1.00 95.31 75 SER A O 1
ATOM 596 N N . GLN A 1 76 ? -3.772 -5.604 -5.552 1.00 93.38 76 GLN A N 1
ATOM 597 C CA . GLN A 1 76 ? -2.472 -5.076 -5.980 1.00 93.38 76 GLN A CA 1
ATOM 598 C C . GLN A 1 76 ? -2.313 -3.581 -5.643 1.00 93.38 76 GLN A C 1
ATOM 600 O O . GLN A 1 76 ? -1.241 -3.149 -5.248 1.00 93.38 76 GLN A O 1
ATOM 605 N N . ILE A 1 77 ? -3.371 -2.780 -5.789 1.00 96.38 77 ILE A N 1
ATOM 606 C CA . ILE A 1 77 ? -3.314 -1.334 -5.534 1.00 96.38 77 ILE A CA 1
ATOM 607 C C . ILE A 1 77 ? -3.150 -1.038 -4.038 1.00 96.38 77 ILE A C 1
ATOM 609 O O . ILE A 1 77 ? -2.358 -0.170 -3.669 1.00 96.38 77 ILE A O 1
ATOM 613 N N . VAL A 1 78 ? -3.868 -1.765 -3.180 1.00 97.56 78 VAL A N 1
ATOM 614 C CA . VAL A 1 78 ? -3.742 -1.635 -1.721 1.00 97.56 78 VAL A CA 1
ATOM 615 C C . VAL A 1 78 ? -2.373 -2.133 -1.248 1.00 97.56 78 VAL A C 1
ATOM 617 O O . VAL A 1 78 ? -1.743 -1.493 -0.410 1.00 97.56 78 VAL A O 1
ATOM 620 N N . ASP A 1 79 ? -1.870 -3.212 -1.845 1.00 95.56 79 ASP A N 1
ATOM 621 C CA . ASP A 1 79 ? -0.544 -3.765 -1.576 1.00 95.56 79 ASP A CA 1
ATOM 622 C C . ASP A 1 79 ? 0.589 -2.786 -1.932 1.00 95.56 79 ASP A C 1
ATOM 624 O O . ASP A 1 79 ? 1.569 -2.688 -1.200 1.00 95.56 79 ASP A O 1
ATOM 628 N N . GLU A 1 80 ? 0.465 -1.984 -2.997 1.00 96.38 80 GLU A N 1
ATOM 629 C CA . GLU A 1 80 ? 1.433 -0.910 -3.290 1.00 96.38 80 GLU A CA 1
ATOM 630 C C . GLU A 1 80 ? 1.466 0.160 -2.176 1.00 96.38 80 GLU A C 1
ATOM 632 O O . GLU A 1 80 ? 2.534 0.670 -1.826 1.00 96.38 80 GLU A O 1
ATOM 637 N N . ALA A 1 81 ? 0.314 0.495 -1.582 1.00 97.81 81 ALA A N 1
ATOM 638 C CA . ALA A 1 81 ? 0.257 1.416 -0.445 1.00 97.81 81 ALA A CA 1
ATOM 639 C C . ALA A 1 81 ? 0.841 0.793 0.830 1.00 97.81 81 ALA A C 1
ATOM 641 O O . ALA A 1 81 ? 1.588 1.461 1.549 1.00 97.81 81 ALA A O 1
ATOM 642 N N . TRP A 1 82 ? 0.566 -0.488 1.080 1.00 97.50 82 TRP A N 1
ATOM 643 C CA . TRP A 1 82 ? 1.150 -1.218 2.202 1.00 97.50 82 TRP A CA 1
ATOM 644 C C . TRP A 1 82 ? 2.673 -1.313 2.084 1.00 97.50 82 TRP A C 1
ATOM 646 O O . TRP A 1 82 ? 3.386 -0.905 3.003 1.00 97.50 82 TRP A O 1
ATOM 656 N N . HIS A 1 83 ? 3.179 -1.716 0.917 1.00 96.50 83 HIS A N 1
ATOM 657 C CA . HIS A 1 83 ? 4.606 -1.724 0.604 1.00 96.50 83 HIS A CA 1
ATOM 658 C C . HIS A 1 83 ? 5.257 -0.362 0.833 1.00 96.50 83 HIS A C 1
ATOM 660 O O . HIS A 1 83 ? 6.326 -0.280 1.440 1.00 96.50 83 HIS A O 1
ATOM 666 N N . MET A 1 84 ? 4.613 0.721 0.388 1.00 97.56 84 MET A N 1
ATOM 667 C CA . MET A 1 84 ? 5.121 2.059 0.659 1.00 97.56 84 MET A CA 1
ATOM 668 C C . MET A 1 84 ? 5.210 2.316 2.166 1.00 97.56 84 MET A C 1
ATOM 670 O O . MET A 1 84 ? 6.242 2.808 2.623 1.00 97.56 84 MET A O 1
ATOM 674 N N . HIS A 1 85 ? 4.178 1.964 2.940 1.00 98.06 85 HIS A N 1
ATOM 675 C CA . HIS A 1 85 ? 4.148 2.196 4.386 1.00 98.06 85 HIS A CA 1
ATOM 676 C C . HIS A 1 85 ? 5.288 1.466 5.109 1.00 98.06 85 HIS A C 1
ATOM 678 O O . HIS A 1 85 ? 5.930 2.060 5.972 1.00 98.06 85 HIS A O 1
ATOM 684 N N . LEU A 1 86 ? 5.626 0.241 4.692 1.00 96.88 86 LEU A N 1
ATOM 685 C CA . LEU A 1 86 ? 6.767 -0.510 5.235 1.00 96.88 86 LEU A CA 1
ATOM 686 C C . LEU A 1 86 ? 8.100 0.249 5.087 1.00 96.88 86 LEU A C 1
ATOM 688 O O . LEU A 1 86 ? 8.981 0.124 5.938 1.00 96.88 86 LEU A O 1
ATOM 692 N N . THR A 1 87 ? 8.251 1.084 4.048 1.00 97.12 87 THR A N 1
ATOM 693 C CA . THR A 1 87 ? 9.446 1.938 3.879 1.00 97.12 87 THR A CA 1
ATOM 694 C C . THR A 1 87 ? 9.476 3.139 4.830 1.00 97.12 87 THR A C 1
ATOM 696 O O . THR A 1 87 ? 10.550 3.667 5.119 1.00 97.12 87 THR A O 1
ATOM 699 N N . PHE A 1 88 ? 8.326 3.550 5.370 1.00 97.31 88 PHE A N 1
ATOM 700 C CA . PHE A 1 88 ? 8.210 4.532 6.451 1.00 97.31 88 PHE A CA 1
ATOM 701 C C . PHE A 1 88 ? 8.277 3.811 7.802 1.00 97.31 88 PHE A C 1
ATOM 703 O O . PHE A 1 88 ? 7.377 3.911 8.631 1.00 97.31 88 PHE A O 1
ATOM 710 N N . SER A 1 89 ? 9.373 3.077 8.018 1.00 96.12 89 SER A N 1
ATOM 711 C CA . SER A 1 89 ? 9.502 2.068 9.077 1.00 96.12 89 SER A CA 1
ATOM 712 C C . SER A 1 89 ? 9.181 2.574 10.485 1.00 96.12 89 SER A C 1
ATOM 714 O O . SER A 1 89 ? 8.533 1.862 11.239 1.00 96.12 89 SER A O 1
ATOM 716 N N . ARG A 1 90 ? 9.566 3.806 10.842 1.00 97.25 90 ARG A N 1
ATOM 717 C CA . ARG A 1 90 ? 9.206 4.394 12.146 1.00 97.25 90 ARG A CA 1
ATOM 718 C C . ARG A 1 90 ? 7.703 4.583 12.299 1.00 97.25 90 ARG A C 1
ATOM 720 O O . ARG A 1 90 ? 7.154 4.275 13.342 1.00 97.25 90 ARG A O 1
ATOM 727 N N . ASP A 1 91 ? 7.038 5.083 11.263 1.00 97.94 91 ASP A N 1
ATOM 728 C CA . ASP A 1 91 ? 5.587 5.270 11.294 1.00 97.94 91 ASP A CA 1
ATOM 729 C C . ASP A 1 91 ? 4.877 3.910 11.384 1.00 97.94 91 ASP A C 1
ATOM 731 O O . ASP A 1 91 ? 4.037 3.697 12.253 1.00 97.94 91 ASP A O 1
ATOM 735 N N . TYR A 1 92 ? 5.327 2.944 10.581 1.00 97.50 92 TYR A N 1
ATOM 736 C CA . TYR A 1 92 ? 4.784 1.591 10.569 1.00 97.50 92 TYR A CA 1
ATOM 737 C C . TYR A 1 92 ? 4.931 0.866 11.917 1.00 97.50 92 TYR A C 1
ATOM 739 O O . TYR A 1 92 ? 3.953 0.370 12.479 1.00 97.50 92 TYR A O 1
ATOM 747 N N . TRP A 1 93 ? 6.153 0.805 12.449 1.00 95.69 93 TRP A N 1
ATOM 748 C CA . TRP A 1 93 ? 6.473 0.012 13.637 1.00 95.69 93 TRP A CA 1
ATOM 749 C C . TRP A 1 93 ? 6.162 0.732 14.944 1.00 95.69 93 TRP A C 1
ATOM 751 O O . TRP A 1 93 ? 5.686 0.100 15.880 1.00 95.69 93 TRP A O 1
ATOM 761 N N . GLU A 1 94 ? 6.427 2.037 15.027 1.00 95.62 94 GLU A N 1
ATOM 762 C CA . GLU A 1 94 ? 6.291 2.786 16.281 1.00 95.62 94 GLU A CA 1
ATOM 763 C C . GLU A 1 94 ? 4.895 3.413 16.439 1.00 95.62 94 GLU A C 1
ATOM 765 O O . GLU A 1 94 ? 4.517 3.723 17.566 1.00 95.62 94 GLU A O 1
ATOM 770 N N . LYS A 1 95 ? 4.119 3.601 15.354 1.00 95.69 95 LYS A N 1
ATOM 771 C CA . LYS A 1 95 ? 2.789 4.243 15.426 1.00 95.69 95 LYS A CA 1
ATOM 772 C C . LYS A 1 95 ? 1.628 3.369 14.976 1.00 95.69 95 LYS A C 1
ATOM 774 O O . LYS A 1 95 ? 0.646 3.303 15.703 1.00 95.69 95 LYS A O 1
ATOM 779 N N . LEU A 1 96 ? 1.705 2.721 13.810 1.00 96.00 96 LEU A N 1
ATOM 780 C CA . LEU A 1 96 ? 0.602 1.877 13.329 1.00 96.00 96 LEU A CA 1
ATOM 781 C C . LEU A 1 96 ? 0.523 0.563 14.111 1.00 96.00 96 LEU A C 1
ATOM 783 O O . LEU A 1 96 ? -0.539 0.204 14.605 1.00 96.00 96 LEU A O 1
ATOM 787 N N . THR A 1 97 ? 1.640 -0.158 14.210 1.00 95.06 97 THR A N 1
ATOM 788 C CA . THR A 1 97 ? 1.677 -1.512 14.789 1.00 95.06 97 THR A CA 1
ATOM 789 C C . THR A 1 97 ? 1.120 -1.587 16.219 1.00 95.06 97 THR A C 1
ATOM 791 O O . THR A 1 97 ? 0.372 -2.525 16.486 1.00 95.06 97 THR A O 1
ATOM 794 N N . PRO A 1 98 ? 1.377 -0.620 17.126 1.00 94.62 98 PRO A N 1
ATOM 795 C CA . PRO A 1 98 ? 0.783 -0.623 18.467 1.00 94.62 98 PRO A CA 1
ATOM 796 C C . PRO A 1 98 ? -0.749 -0.519 18.517 1.00 94.62 98 PRO A C 1
ATOM 798 O O . PRO A 1 98 ? -1.319 -0.756 19.575 1.00 94.62 98 PRO A O 1
ATOM 801 N N . LEU A 1 99 ? -1.412 -0.154 17.412 1.00 95.06 99 LEU A N 1
ATOM 802 C CA . LEU A 1 99 ? -2.878 -0.076 17.313 1.00 95.06 99 LEU A CA 1
ATOM 803 C C . LEU A 1 99 ? -3.521 -1.414 16.916 1.00 95.06 99 LEU A C 1
ATOM 805 O O . LEU A 1 99 ? -4.746 -1.516 16.835 1.00 95.06 99 LEU A O 1
ATOM 809 N N . LEU A 1 100 ? -2.708 -2.416 16.578 1.00 94.38 100 LEU A N 1
ATOM 810 C CA . LEU A 1 100 ? -3.155 -3.697 16.044 1.00 94.38 100 LEU A CA 1
ATOM 811 C C . LEU A 1 100 ? -3.152 -4.780 17.136 1.00 94.38 100 LEU A C 1
ATOM 813 O O . LEU A 1 100 ? -2.431 -4.660 18.124 1.00 94.38 100 LEU A O 1
ATOM 817 N N . PRO A 1 101 ? -3.920 -5.872 16.968 1.00 92.81 101 PRO A N 1
ATOM 818 C CA . PRO A 1 101 ? -3.900 -7.010 17.890 1.00 92.81 101 PRO A CA 1
ATOM 819 C C . PRO A 1 101 ? -2.711 -7.955 17.668 1.00 92.81 101 PRO A C 1
ATOM 821 O O . PRO A 1 101 ? -2.471 -8.829 18.498 1.00 92.81 101 PRO A O 1
ATOM 824 N N . ALA A 1 102 ? -1.976 -7.799 16.564 1.00 90.19 102 ALA A N 1
ATOM 825 C CA . ALA A 1 102 ? -0.685 -8.425 16.288 1.00 90.19 102 ALA A CA 1
ATOM 826 C C . ALA A 1 102 ? 0.073 -7.589 15.237 1.00 90.19 102 ALA A C 1
ATOM 828 O O . ALA A 1 102 ? -0.568 -6.873 14.458 1.00 90.19 102 ALA A O 1
ATOM 829 N N . PRO A 1 103 ? 1.413 -7.672 15.167 1.00 91.06 103 PRO A N 1
ATOM 830 C CA . PRO A 1 103 ? 2.160 -7.081 14.068 1.00 91.06 103 PRO A CA 1
ATOM 831 C C . PRO A 1 103 ? 1.719 -7.634 12.712 1.00 91.06 103 PRO A C 1
ATOM 833 O O . PRO A 1 103 ? 1.709 -8.843 12.488 1.00 91.06 103 PRO A O 1
ATOM 836 N N . LEU A 1 104 ? 1.385 -6.733 11.791 1.00 91.75 104 LEU A N 1
ATOM 837 C CA . LEU A 1 104 ? 1.058 -7.097 10.421 1.00 91.75 104 LEU A CA 1
ATOM 838 C C . LEU A 1 104 ? 2.368 -7.289 9.644 1.00 91.75 104 LEU A C 1
ATOM 840 O O . LEU A 1 104 ? 3.060 -6.322 9.330 1.00 91.75 104 LEU A O 1
ATOM 844 N N . HIS A 1 105 ? 2.747 -8.529 9.363 1.00 90.12 105 HIS A N 1
ATOM 845 C CA . HIS A 1 105 ? 3.950 -8.834 8.588 1.00 90.12 105 HIS A CA 1
ATOM 846 C C . HIS A 1 105 ? 3.618 -8.992 7.104 1.00 90.12 105 HIS A C 1
ATOM 848 O O . HIS A 1 105 ? 2.572 -9.525 6.743 1.00 90.12 105 HIS A O 1
ATOM 854 N N . HIS A 1 106 ? 4.512 -8.505 6.242 1.00 87.19 106 HIS A N 1
ATOM 855 C CA . HIS A 1 106 ? 4.446 -8.763 4.806 1.00 87.19 106 HIS A CA 1
ATOM 856 C C . HIS A 1 106 ? 5.383 -9.919 4.478 1.00 87.19 106 HIS A C 1
ATOM 858 O O . HIS A 1 106 ? 6.588 -9.820 4.725 1.00 87.19 106 HIS A O 1
ATOM 864 N N . GLU A 1 107 ? 4.824 -11.008 3.959 1.00 79.75 107 GLU A N 1
ATOM 865 C CA . GLU A 1 107 ? 5.578 -12.194 3.567 1.00 79.75 107 GLU A CA 1
ATOM 866 C C . GLU A 1 107 ? 5.658 -12.288 2.036 1.00 79.75 107 GLU A C 1
ATOM 868 O O . GLU A 1 107 ? 4.629 -12.229 1.353 1.00 79.75 107 GLU A O 1
ATOM 873 N N . PRO A 1 108 ? 6.866 -12.426 1.458 1.00 75.06 108 PRO A N 1
ATOM 874 C CA . PRO A 1 108 ? 7.009 -12.706 0.038 1.00 75.06 108 PRO A CA 1
ATOM 875 C C . PRO A 1 108 ? 6.323 -14.024 -0.327 1.00 75.06 108 PRO A C 1
ATOM 877 O O . PRO A 1 108 ? 6.427 -15.005 0.402 1.00 75.06 108 PRO A O 1
ATOM 880 N N . ALA A 1 109 ? 5.689 -14.076 -1.498 1.00 70.69 109 ALA A N 1
ATOM 881 C CA . ALA A 1 109 ? 5.190 -15.340 -2.025 1.00 70.69 109 ALA A CA 1
ATOM 882 C C . ALA A 1 109 ? 6.355 -16.324 -2.233 1.00 70.69 109 ALA A C 1
ATOM 884 O O . ALA A 1 109 ? 7.337 -15.992 -2.901 1.00 70.69 109 ALA A O 1
ATOM 885 N N . GLU A 1 110 ? 6.223 -17.537 -1.696 1.00 67.88 110 GLU A N 1
ATOM 886 C CA . GLU A 1 110 ? 7.255 -18.583 -1.767 1.00 67.88 110 GLU A CA 1
ATOM 887 C C . GLU A 1 110 ? 7.424 -19.152 -3.188 1.00 67.88 110 GLU A C 1
ATOM 889 O O . GLU A 1 110 ? 8.456 -19.739 -3.513 1.00 67.88 110 GLU A O 1
ATOM 894 N N . GLY A 1 111 ? 6.438 -18.935 -4.066 1.00 71.06 111 GLY A N 1
ATOM 895 C CA . GLY A 1 111 ? 6.499 -19.329 -5.474 1.00 71.06 111 GLY A CA 1
ATOM 896 C C . GLY A 1 111 ? 6.301 -20.829 -5.687 1.00 71.06 111 GLY A C 1
ATOM 897 O O . GLY A 1 111 ? 6.707 -21.366 -6.721 1.00 71.06 111 GLY A O 1
ATOM 898 N N . LEU A 1 112 ? 5.682 -21.511 -4.724 1.00 74.81 112 LEU A N 1
ATOM 899 C CA . LEU A 1 112 ? 5.424 -22.939 -4.773 1.00 74.81 112 LEU A CA 1
ATOM 900 C C . LEU A 1 112 ? 4.301 -23.269 -5.775 1.00 74.81 112 LEU A C 1
ATOM 902 O O . LEU A 1 112 ? 3.359 -22.488 -5.967 1.00 74.81 112 LEU A O 1
ATOM 906 N N . PRO A 1 113 ? 4.341 -24.450 -6.419 1.00 71.06 113 PRO A N 1
ATOM 907 C CA . PRO A 1 113 ? 3.231 -24.922 -7.238 1.00 71.06 113 PRO A CA 1
ATOM 908 C C . PRO A 1 113 ? 1.923 -24.954 -6.430 1.00 71.06 113 PRO A C 1
ATOM 910 O O . PRO A 1 113 ? 1.845 -25.601 -5.391 1.00 71.06 113 PRO A O 1
ATOM 913 N N . GLY A 1 114 ? 0.886 -24.264 -6.914 1.00 75.50 114 GLY A N 1
ATOM 914 C CA . GLY A 1 114 ? -0.415 -24.160 -6.233 1.00 75.50 114 GLY A CA 1
ATOM 915 C C . GLY A 1 114 ? -0.636 -22.858 -5.456 1.00 75.50 114 GLY A C 1
ATOM 916 O O . GLY A 1 114 ? -1.789 -22.520 -5.176 1.00 75.50 114 GLY A O 1
ATOM 917 N N . ASP A 1 115 ? 0.415 -22.066 -5.221 1.00 81.44 115 ASP A N 1
ATOM 918 C CA . ASP A 1 115 ? 0.318 -20.764 -4.548 1.00 81.44 115 ASP A CA 1
ATOM 919 C C . ASP A 1 115 ? -0.670 -19.826 -5.236 1.00 81.44 115 ASP A C 1
ATOM 921 O O . ASP A 1 115 ? -1.500 -19.203 -4.581 1.00 81.44 115 ASP A O 1
ATOM 925 N N . GLY A 1 116 ? -0.661 -19.783 -6.570 1.00 83.25 116 GLY A N 1
ATOM 926 C CA . GLY A 1 116 ? -1.587 -18.939 -7.326 1.00 83.25 116 GLY A CA 1
ATOM 927 C C . GLY A 1 116 ? -3.060 -19.260 -7.048 1.00 83.25 116 GLY A C 1
ATOM 928 O O . GLY A 1 116 ? -3.869 -18.347 -6.891 1.00 83.25 116 GLY A O 1
ATOM 929 N N . ALA A 1 117 ? -3.417 -20.544 -6.940 1.00 86.31 117 ALA A N 1
ATOM 930 C CA . ALA A 1 117 ? -4.789 -20.956 -6.641 1.00 86.31 117 ALA A CA 1
ATOM 931 C C . ALA A 1 117 ? -5.164 -20.660 -5.180 1.00 86.31 117 ALA A C 1
ATOM 933 O O . ALA A 1 117 ? -6.272 -20.185 -4.918 1.00 86.31 117 ALA A O 1
ATOM 934 N N . ARG A 1 118 ? -4.227 -20.884 -4.247 1.00 86.44 118 ARG A N 1
ATOM 935 C CA . ARG A 1 118 ? -4.378 -20.541 -2.826 1.00 86.44 118 ARG A CA 1
ATOM 936 C C . ARG A 1 118 ? -4.608 -19.041 -2.642 1.00 86.44 118 ARG A C 1
ATOM 938 O O . ARG A 1 118 ? -5.632 -18.660 -2.079 1.00 86.44 118 ARG A O 1
ATOM 945 N N . TYR A 1 119 ? -3.733 -18.197 -3.189 1.00 86.62 119 TYR A N 1
ATOM 946 C CA . TYR A 1 119 ? -3.858 -16.740 -3.109 1.00 86.62 119 TYR A CA 1
ATOM 947 C C . TYR A 1 119 ? -5.117 -16.229 -3.815 1.00 86.62 119 TYR A C 1
ATOM 949 O O . TYR A 1 119 ? -5.784 -15.337 -3.306 1.00 86.62 119 TYR A O 1
ATOM 957 N N . ALA A 1 120 ? -5.525 -16.825 -4.941 1.00 89.62 120 ALA A N 1
ATOM 958 C CA . ALA A 1 120 ? -6.788 -16.465 -5.588 1.00 89.62 120 ALA A CA 1
ATOM 959 C C . ALA A 1 120 ? -8.020 -16.828 -4.734 1.00 89.62 120 ALA A C 1
ATOM 961 O O . ALA A 1 120 ? -9.021 -16.111 -4.750 1.00 89.62 120 ALA A O 1
ATOM 962 N N . ALA A 1 121 ? -7.985 -17.941 -3.995 1.00 91.94 121 ALA A N 1
ATOM 963 C CA . ALA A 1 121 ? -9.043 -18.298 -3.052 1.00 91.94 121 ALA A CA 1
ATOM 964 C C . ALA A 1 121 ? -9.061 -17.362 -1.832 1.00 91.94 121 ALA A C 1
ATOM 966 O O . ALA A 1 121 ? -10.126 -16.871 -1.466 1.00 91.94 121 ALA A O 1
ATOM 967 N N . GLN A 1 122 ? -7.893 -17.060 -1.264 1.00 92.88 122 GLN A N 1
ATOM 968 C CA . GLN A 1 122 ? -7.733 -16.125 -0.148 1.00 92.88 122 GLN A CA 1
ATOM 969 C C . GLN A 1 122 ? -8.181 -14.705 -0.517 1.00 92.88 122 GLN A C 1
ATOM 971 O O . GLN A 1 122 ? -8.901 -14.060 0.244 1.00 92.88 122 GLN A O 1
ATOM 976 N N . TYR A 1 123 ? -7.844 -14.248 -1.724 1.00 94.44 123 TYR A N 1
ATOM 977 C CA . TYR A 1 123 ? -8.293 -12.964 -2.249 1.00 94.44 123 TYR A CA 1
ATOM 978 C C . TYR A 1 123 ? -9.815 -12.896 -2.383 1.00 94.44 123 TYR A C 1
ATOM 980 O O . TYR A 1 123 ? -10.428 -11.927 -1.948 1.00 94.44 123 TYR A O 1
ATOM 988 N N . ARG A 1 124 ? -10.452 -13.944 -2.929 1.00 95.31 124 ARG A N 1
ATOM 989 C CA . ARG A 1 124 ? -11.922 -14.014 -3.004 1.00 95.31 124 ARG A CA 1
ATOM 990 C C . ARG A 1 124 ? -12.559 -13.943 -1.620 1.00 95.31 124 ARG A C 1
ATOM 992 O O . ARG A 1 124 ? -13.466 -13.141 -1.438 1.00 95.31 124 ARG A O 1
ATOM 999 N N . ARG A 1 125 ? -12.026 -14.699 -0.656 1.00 96.62 125 ARG A N 1
ATOM 1000 C CA . ARG A 1 125 ? -12.474 -14.642 0.739 1.00 96.62 125 ARG A CA 1
ATOM 1001 C C . ARG A 1 125 ? -12.336 -13.232 1.318 1.00 96.62 125 ARG A C 1
ATOM 1003 O O . ARG A 1 125 ? -13.288 -12.728 1.886 1.00 96.62 125 ARG A O 1
ATOM 1010 N N . THR A 1 126 ? -11.220 -12.553 1.052 1.00 96.94 126 THR A N 1
ATOM 1011 C CA . THR A 1 126 ? -11.002 -11.163 1.496 1.00 96.94 126 THR A CA 1
ATOM 1012 C C . THR A 1 126 ? -12.059 -10.203 0.939 1.00 96.94 126 THR A C 1
ATOM 1014 O O . THR A 1 126 ? -12.493 -9.292 1.637 1.00 96.94 126 THR A O 1
ATOM 1017 N N . LEU A 1 127 ? -12.504 -10.395 -0.309 1.00 97.44 127 LEU A N 1
ATOM 1018 C CA . LEU A 1 127 ? -13.595 -9.597 -0.881 1.00 97.44 127 LEU A CA 1
ATOM 1019 C C . LEU A 1 127 ? -14.948 -9.912 -0.227 1.00 97.44 127 LEU A C 1
ATOM 1021 O O . LEU A 1 127 ? -15.764 -9.007 -0.066 1.00 97.44 127 LEU A O 1
ATOM 1025 N N . ASP A 1 128 ? -15.195 -11.167 0.146 1.00 97.56 128 ASP A N 1
ATOM 1026 C CA . ASP A 1 128 ? -16.406 -11.557 0.875 1.00 97.56 128 ASP A CA 1
ATOM 1027 C C . ASP A 1 128 ? -16.421 -10.944 2.283 1.00 97.56 128 ASP A C 1
ATOM 1029 O O . ASP A 1 128 ? -17.418 -10.333 2.672 1.00 97.56 128 ASP A O 1
ATOM 1033 N N . ASP A 1 129 ? -15.291 -11.000 2.990 1.00 97.94 129 ASP A N 1
ATOM 1034 C CA . ASP A 1 129 ? -15.101 -10.367 4.297 1.00 97.94 129 ASP A CA 1
ATOM 1035 C C . ASP A 1 129 ? -15.285 -8.849 4.204 1.00 97.94 129 ASP A C 1
ATOM 1037 O O . ASP A 1 129 ? -16.015 -8.256 4.993 1.00 97.94 129 ASP A O 1
ATOM 1041 N N . TYR A 1 130 ? -14.713 -8.215 3.174 1.00 98.25 130 TYR A N 1
ATOM 1042 C CA . TYR A 1 130 ? -14.911 -6.792 2.905 1.00 98.25 130 TYR A CA 1
ATOM 1043 C C . TYR A 1 130 ? -16.404 -6.443 2.807 1.00 98.25 130 TYR A C 1
ATOM 1045 O O . TYR A 1 130 ? -16.868 -5.493 3.443 1.00 98.25 130 TYR A O 1
ATOM 1053 N N . ARG A 1 131 ? -17.171 -7.199 2.009 1.00 98.12 131 ARG A N 1
ATOM 1054 C CA . ARG A 1 131 ? -18.613 -6.957 1.831 1.00 98.12 131 ARG A CA 1
ATOM 1055 C C . ARG A 1 131 ? -19.369 -7.139 3.141 1.00 98.12 131 ARG A C 1
ATOM 1057 O O . ARG A 1 131 ? -20.238 -6.325 3.446 1.00 98.12 131 ARG A O 1
ATOM 1064 N N . ALA A 1 132 ? -19.032 -8.179 3.903 1.00 97.94 132 ALA A N 1
ATOM 1065 C CA . ALA A 1 132 ? -19.651 -8.463 5.191 1.00 97.94 132 ALA A CA 1
ATOM 1066 C C . ALA A 1 132 ? -19.373 -7.355 6.221 1.00 97.94 132 ALA A C 1
ATOM 1068 O O . ALA A 1 132 ? -20.283 -6.953 6.941 1.00 97.94 132 ALA A O 1
ATOM 1069 N N . THR A 1 133 ? -18.148 -6.825 6.258 1.00 97.62 133 THR A N 1
ATOM 1070 C CA . THR A 1 133 ? -17.733 -5.787 7.210 1.00 97.62 133 THR A CA 1
ATOM 1071 C C . THR A 1 133 ? -18.271 -4.402 6.856 1.00 97.62 133 THR A C 1
ATOM 1073 O O . THR A 1 133 ? -18.751 -3.690 7.733 1.00 97.62 133 THR A O 1
ATOM 1076 N N . PHE A 1 134 ? -18.194 -3.990 5.586 1.00 97.06 134 PHE A N 1
ATOM 1077 C CA . PHE A 1 134 ? -18.505 -2.608 5.186 1.00 97.06 134 PHE A CA 1
ATOM 1078 C C . PHE A 1 134 ? -19.895 -2.435 4.563 1.00 97.06 134 PHE A C 1
ATOM 1080 O O . PHE A 1 134 ? -20.311 -1.306 4.305 1.00 97.06 134 PHE A O 1
ATOM 1087 N N . GLY A 1 135 ? -20.620 -3.528 4.309 1.00 97.81 135 GLY A N 1
ATOM 1088 C CA . GLY A 1 135 ? -21.990 -3.498 3.789 1.00 97.81 135 GLY A CA 1
ATOM 1089 C C . GLY A 1 135 ? -22.114 -3.012 2.341 1.00 97.81 135 GLY A C 1
ATOM 1090 O O . GLY A 1 135 ? -23.214 -2.685 1.899 1.00 97.81 135 GLY A O 1
ATOM 1091 N N . HIS A 1 136 ? -21.008 -2.932 1.596 1.00 97.12 136 HIS A N 1
ATOM 1092 C CA . HIS A 1 136 ? -20.998 -2.502 0.200 1.00 97.12 136 HIS A CA 1
ATOM 1093 C C . HIS A 1 136 ? -19.871 -3.167 -0.600 1.00 97.12 136 HIS A C 1
ATOM 1095 O O . HIS A 1 136 ? -18.892 -3.660 -0.041 1.00 97.12 136 HIS A O 1
ATOM 1101 N N . GLU A 1 137 ? -19.988 -3.143 -1.930 1.00 96.69 137 GLU A N 1
ATOM 1102 C CA . GLU A 1 137 ? -18.948 -3.661 -2.824 1.00 96.69 137 GLU A CA 1
ATOM 1103 C C . GLU A 1 137 ? -17.668 -2.808 -2.716 1.00 96.69 137 GLU A C 1
ATOM 1105 O O . GLU A 1 137 ? -17.762 -1.570 -2.684 1.00 96.69 137 GLU A O 1
ATOM 1110 N N . PRO A 1 138 ? -16.470 -3.417 -2.670 1.00 97.00 138 PRO A N 1
ATOM 1111 C CA . PRO A 1 138 ? -15.229 -2.660 -2.719 1.00 97.00 138 PRO A CA 1
ATOM 1112 C C . PRO A 1 138 ? -15.088 -1.897 -4.050 1.00 97.00 138 PRO A C 1
ATOM 1114 O O . PRO A 1 138 ? -15.492 -2.401 -5.104 1.00 97.00 138 PRO A O 1
ATOM 1117 N N . PRO A 1 139 ? -14.487 -0.690 -4.057 1.00 97.31 139 PRO A N 1
ATOM 1118 C CA . PRO A 1 139 ? -14.310 0.086 -5.282 1.00 97.31 139 PRO A CA 1
ATOM 1119 C C . PRO A 1 139 ? -13.546 -0.699 -6.353 1.00 97.31 139 PRO A C 1
ATOM 1121 O O . PRO A 1 139 ? -12.379 -1.056 -6.176 1.00 97.31 139 PRO A O 1
ATOM 1124 N N . SER A 1 140 ? -14.201 -0.968 -7.485 1.00 95.19 140 SER A N 1
ATOM 1125 C CA . SER A 1 140 ? -13.665 -1.871 -8.512 1.00 95.19 140 SER A CA 1
ATOM 1126 C C . SER A 1 140 ? -12.377 -1.369 -9.176 1.00 95.19 140 SER A C 1
ATOM 1128 O O . SER A 1 140 ? -11.604 -2.166 -9.692 1.00 95.19 140 SER A O 1
ATOM 1130 N N . ASP A 1 141 ? -12.111 -0.065 -9.151 1.00 94.88 141 ASP A N 1
ATOM 1131 C CA . ASP A 1 141 ? -10.878 0.545 -9.651 1.00 94.88 141 ASP A CA 1
ATOM 1132 C C . ASP A 1 141 ? -9.681 0.383 -8.698 1.00 94.88 141 ASP A C 1
ATOM 1134 O O . ASP A 1 141 ? -8.547 0.632 -9.107 1.00 94.88 141 ASP A O 1
ATOM 1138 N N . ILE A 1 142 ? -9.916 -0.048 -7.454 1.00 97.00 142 ILE A N 1
ATOM 1139 C CA . ILE A 1 142 ? -8.884 -0.323 -6.442 1.00 97.00 142 ILE A CA 1
ATOM 1140 C C . ILE A 1 142 ? -8.793 -1.828 -6.155 1.00 97.00 142 ILE A C 1
ATOM 1142 O O . ILE A 1 142 ? -7.692 -2.359 -6.028 1.00 97.00 142 ILE A O 1
ATOM 1146 N N . TRP A 1 143 ? -9.925 -2.533 -6.101 1.00 95.69 143 TRP A N 1
ATOM 1147 C CA . TRP A 1 143 ? -10.016 -3.941 -5.695 1.00 95.69 143 TRP A CA 1
ATOM 1148 C C . TRP A 1 143 ? -10.277 -4.932 -6.840 1.00 95.69 143 TRP A C 1
ATOM 1150 O O . TRP A 1 143 ? -10.483 -6.121 -6.600 1.00 95.69 143 TRP A O 1
ATOM 1160 N N . ARG A 1 144 ? -10.238 -4.523 -8.114 1.00 88.31 144 ARG A N 1
ATOM 1161 C CA . ARG A 1 144 ? -10.101 -5.524 -9.188 1.00 88.31 144 ARG A CA 1
ATOM 1162 C C . ARG A 1 144 ? -8.681 -6.052 -9.246 1.00 88.31 144 ARG A C 1
ATOM 1164 O O . ARG A 1 144 ? -7.715 -5.313 -9.071 1.00 88.31 144 ARG A O 1
ATOM 1171 N N . VAL A 1 145 ? -8.568 -7.323 -9.622 1.00 74.38 145 VAL A N 1
ATOM 1172 C CA . VAL A 1 145 ? -7.302 -7.908 -10.060 1.00 74.38 145 VAL A CA 1
ATOM 1173 C C . VAL A 1 145 ? -6.844 -7.145 -11.306 1.00 74.38 145 VAL A C 1
ATOM 1175 O O . VAL A 1 145 ? -7.390 -7.312 -12.400 1.00 74.38 145 VAL A O 1
ATOM 1178 N N . ALA A 1 146 ? -5.879 -6.243 -11.135 1.00 60.12 146 ALA A N 1
ATOM 1179 C CA . ALA A 1 146 ? -5.210 -5.600 -12.252 1.00 60.12 146 ALA A CA 1
ATOM 1180 C C . ALA A 1 146 ? -4.333 -6.638 -12.968 1.00 60.12 146 ALA A C 1
ATOM 1182 O O . ALA A 1 146 ? -3.762 -7.530 -12.341 1.00 60.12 146 ALA A O 1
ATOM 1183 N N . ARG A 1 147 ? -4.218 -6.540 -14.300 1.00 54.03 147 ARG A N 1
ATOM 1184 C CA . ARG A 1 147 ? -3.239 -7.356 -15.036 1.00 54.03 147 ARG A CA 1
ATOM 1185 C C . ARG A 1 147 ? -1.843 -7.055 -14.477 1.00 54.03 147 ARG A C 1
ATOM 1187 O O . ARG A 1 147 ? -1.553 -5.876 -14.253 1.00 54.03 147 ARG A O 1
ATOM 1194 N N . PRO A 1 148 ? -0.978 -8.067 -14.287 1.00 52.69 148 PRO A N 1
ATOM 1195 C CA . PRO A 1 148 ? 0.317 -7.880 -13.649 1.00 52.69 148 PRO A CA 1
ATOM 1196 C C . PRO A 1 148 ? 1.116 -6.782 -14.358 1.00 52.69 148 PRO A C 1
ATOM 1198 O O . PRO A 1 148 ? 1.544 -6.930 -15.503 1.00 52.69 148 PRO A O 1
ATOM 1201 N N . ARG A 1 149 ? 1.326 -5.652 -13.673 1.00 54.12 149 ARG A N 1
ATOM 1202 C CA . ARG A 1 149 ? 2.321 -4.660 -14.087 1.00 54.12 149 ARG A CA 1
ATOM 1203 C C . ARG A 1 149 ? 3.689 -5.244 -13.763 1.00 54.12 149 ARG A C 1
ATOM 1205 O O . ARG A 1 149 ? 4.083 -5.289 -12.603 1.00 54.12 149 ARG A O 1
ATOM 1212 N N . SER A 1 150 ? 4.421 -5.699 -14.777 1.00 48.97 150 SER A N 1
ATOM 1213 C CA . SER A 1 150 ? 5.792 -6.180 -14.604 1.00 48.97 150 SER A CA 1
ATOM 1214 C C . SER A 1 150 ? 6.645 -5.098 -13.920 1.00 48.97 150 SER A C 1
ATOM 1216 O O . SER A 1 150 ? 6.941 -4.063 -14.529 1.00 48.97 150 SER A O 1
ATOM 1218 N N . ARG A 1 151 ? 7.089 -5.341 -12.678 1.00 54.78 151 ARG A N 1
ATOM 1219 C CA . ARG A 1 151 ? 8.050 -4.503 -11.925 1.00 54.78 151 ARG A CA 1
ATOM 1220 C C . ARG A 1 151 ? 9.476 -4.537 -12.519 1.00 54.78 151 ARG A C 1
ATOM 1222 O O . ARG A 1 151 ? 10.444 -4.185 -11.856 1.00 54.78 151 ARG A O 1
ATOM 1229 N N . ALA A 1 152 ? 9.631 -4.875 -13.802 1.00 51.91 152 ALA A N 1
ATOM 1230 C CA . ALA A 1 152 ? 10.913 -4.918 -14.513 1.00 51.91 152 ALA A CA 1
ATOM 1231 C C . ALA A 1 152 ? 11.628 -3.549 -14.595 1.00 51.91 152 ALA A C 1
ATOM 1233 O O . ALA A 1 152 ? 12.794 -3.460 -14.969 1.00 51.91 152 ALA A O 1
ATOM 1234 N N . ARG A 1 153 ? 10.954 -2.457 -14.216 1.00 53.56 153 ARG A N 1
ATOM 1235 C CA . ARG A 1 153 ? 11.471 -1.086 -14.336 1.00 53.56 153 ARG A CA 1
ATOM 1236 C C . ARG A 1 153 ? 12.685 -0.800 -13.442 1.00 53.56 153 ARG A C 1
ATOM 1238 O O . ARG A 1 153 ? 13.486 0.058 -13.808 1.00 53.56 153 ARG A O 1
ATOM 1245 N N . PHE A 1 154 ? 12.840 -1.504 -12.317 1.00 53.88 154 PHE A N 1
ATOM 1246 C CA . PHE A 1 154 ? 13.971 -1.298 -11.401 1.00 53.88 154 PHE A CA 1
ATOM 1247 C C . PHE A 1 154 ? 15.260 -2.001 -11.850 1.00 53.88 154 PHE A C 1
ATOM 1249 O O . PHE A 1 154 ? 16.343 -1.470 -11.627 1.00 53.88 154 PHE A O 1
ATOM 1256 N N . LEU A 1 155 ? 15.160 -3.138 -12.545 1.00 55.72 155 LEU A N 1
ATOM 1257 C CA . LEU A 1 155 ? 16.330 -3.924 -12.964 1.00 55.72 155 LEU A CA 1
ATOM 1258 C C . LEU A 1 155 ? 16.863 -3.526 -14.350 1.00 55.72 155 LEU A C 1
ATOM 1260 O O . LEU A 1 155 ? 18.054 -3.658 -14.616 1.00 55.72 155 LEU A O 1
ATOM 1264 N N . LEU A 1 156 ? 16.012 -2.981 -15.225 1.00 58.00 156 LEU A N 1
ATOM 1265 C CA . LEU A 1 156 ? 16.404 -2.628 -16.597 1.00 58.00 156 LEU A CA 1
ATOM 1266 C C . LEU A 1 156 ? 17.264 -1.356 -16.684 1.00 58.00 156 LEU A C 1
ATOM 1268 O O . LEU A 1 156 ? 18.082 -1.224 -17.589 1.00 58.00 156 LEU A O 1
ATOM 1272 N N . ARG A 1 157 ? 17.106 -0.416 -15.746 1.00 60.25 157 ARG A N 1
ATOM 1273 C CA . ARG A 1 157 ? 17.817 0.874 -15.763 1.00 60.25 157 ARG A CA 1
ATOM 1274 C C . ARG A 1 157 ? 19.327 0.773 -15.505 1.00 60.25 157 ARG A C 1
ATOM 1276 O O . ARG A 1 157 ? 20.069 1.351 -16.298 1.00 60.25 157 ARG A O 1
ATOM 1283 N N . PRO A 1 158 ? 19.814 0.060 -14.471 1.00 64.44 158 PRO A N 1
ATOM 1284 C CA . PRO A 1 158 ? 21.253 -0.121 -14.295 1.00 64.44 158 PRO A CA 1
ATOM 1285 C C . PRO A 1 158 ? 21.848 -1.011 -15.393 1.00 64.44 158 PRO A C 1
ATOM 1287 O O . PRO A 1 158 ? 22.920 -0.699 -15.900 1.00 64.44 158 PRO A O 1
ATOM 1290 N N . ALA A 1 159 ? 21.140 -2.063 -15.822 1.00 69.88 159 ALA A N 1
ATOM 1291 C CA . ALA A 1 159 ? 21.609 -2.957 -16.880 1.00 69.88 159 ALA A CA 1
ATOM 1292 C C . ALA A 1 159 ? 21.827 -2.218 -18.212 1.00 69.88 159 ALA A C 1
ATOM 1294 O O . ALA A 1 159 ? 22.884 -2.357 -18.823 1.00 69.88 159 ALA A O 1
ATOM 1295 N N . LEU A 1 160 ? 20.881 -1.364 -18.620 1.00 76.38 160 LEU A N 1
ATOM 1296 C CA . LEU A 1 160 ? 21.006 -0.577 -19.848 1.00 76.38 160 LEU A CA 1
ATOM 1297 C C . LEU A 1 160 ? 22.189 0.406 -19.782 1.00 76.38 160 LEU A C 1
ATOM 1299 O O . LEU A 1 160 ? 22.960 0.507 -20.734 1.00 76.38 160 LEU A O 1
ATOM 1303 N N . LEU A 1 161 ? 22.390 1.072 -18.641 1.00 81.56 161 LEU A N 1
ATOM 1304 C CA . LEU A 1 161 ? 23.533 1.966 -18.414 1.00 81.56 161 LEU A CA 1
ATOM 1305 C C . LEU A 1 161 ? 24.878 1.237 -18.548 1.00 81.56 161 LEU A C 1
ATOM 1307 O O . LEU A 1 161 ? 25.756 1.708 -19.268 1.00 81.56 161 LEU A O 1
ATOM 1311 N N . TRP A 1 162 ? 25.022 0.066 -17.922 1.00 80.94 162 TRP A N 1
ATOM 1312 C CA . TRP A 1 162 ? 26.243 -0.738 -18.024 1.00 80.94 162 TRP A CA 1
ATOM 1313 C C . TRP A 1 162 ? 26.488 -1.263 -19.441 1.00 80.94 162 TRP A C 1
ATOM 1315 O O . TRP A 1 162 ? 27.627 -1.234 -19.902 1.00 80.94 162 TRP A O 1
ATOM 1325 N N . THR A 1 163 ? 25.442 -1.676 -20.166 1.00 85.19 163 THR A N 1
ATOM 1326 C CA . THR A 1 163 ? 25.591 -2.124 -21.563 1.00 85.19 163 THR A CA 1
ATOM 1327 C C . THR A 1 163 ? 26.064 -1.008 -22.494 1.00 85.19 163 THR A C 1
ATOM 1329 O O . THR A 1 163 ? 26.944 -1.239 -23.321 1.00 85.19 163 THR A O 1
ATOM 1332 N N . VAL A 1 164 ? 25.548 0.217 -22.329 1.00 89.56 164 VAL A N 1
ATOM 1333 C CA . VAL A 1 164 ? 25.978 1.376 -23.125 1.00 89.56 164 VAL A CA 1
ATOM 1334 C C . VAL A 1 164 ? 27.422 1.758 -22.791 1.00 89.56 164 VAL A C 1
ATOM 1336 O O . VAL A 1 164 ? 28.221 1.959 -23.702 1.00 89.56 164 VAL A O 1
ATOM 1339 N N . LEU A 1 165 ? 27.786 1.803 -21.504 1.00 91.12 165 LEU A N 1
ATOM 1340 C CA . LEU A 1 165 ? 29.154 2.118 -21.075 1.00 91.12 165 LEU A CA 1
ATOM 1341 C C . LEU A 1 165 ? 30.176 1.101 -21.600 1.00 91.12 165 LEU A C 1
ATOM 1343 O O . LEU A 1 165 ? 31.224 1.496 -22.111 1.00 91.12 165 LEU A O 1
ATOM 1347 N N . LEU A 1 166 ? 29.856 -0.195 -21.530 1.00 91.75 166 LEU A N 1
ATOM 1348 C CA . LEU A 1 166 ? 30.719 -1.255 -22.050 1.00 91.75 166 LEU A CA 1
ATOM 1349 C C . LEU A 1 166 ? 30.876 -1.154 -23.576 1.00 91.75 166 LEU A C 1
ATOM 1351 O O . LEU A 1 166 ? 31.990 -1.262 -24.084 1.00 91.75 166 LEU A O 1
ATOM 1355 N N . GLY A 1 167 ? 29.784 -0.885 -24.300 1.00 90.69 167 GLY A N 1
ATOM 1356 C CA . GLY A 1 167 ? 29.811 -0.704 -25.754 1.00 90.69 167 GLY A CA 1
ATOM 1357 C C . GLY A 1 167 ? 30.681 0.477 -26.196 1.00 90.69 167 GLY A C 1
ATOM 1358 O O . GLY A 1 167 ? 31.495 0.336 -27.109 1.00 90.69 167 GLY A O 1
ATOM 1359 N N . VAL A 1 168 ? 30.577 1.622 -25.512 1.00 92.31 168 VAL A N 1
ATOM 1360 C CA . VAL A 1 168 ? 31.426 2.796 -25.785 1.00 92.31 168 VAL A CA 1
ATOM 1361 C C . VAL A 1 168 ? 32.897 2.485 -25.498 1.00 92.31 168 VAL A C 1
ATOM 1363 O O . VAL A 1 168 ? 33.752 2.785 -26.332 1.00 92.31 168 VAL A O 1
ATOM 1366 N N . ALA A 1 169 ? 33.204 1.837 -24.370 1.00 91.06 169 ALA A N 1
ATOM 1367 C CA . ALA A 1 169 ? 34.574 1.468 -24.014 1.00 91.06 169 ALA A CA 1
ATOM 1368 C C . ALA A 1 169 ? 35.209 0.510 -25.040 1.00 91.06 169 ALA A C 1
ATOM 1370 O O . ALA A 1 169 ? 36.340 0.733 -25.476 1.00 91.06 169 ALA A O 1
ATOM 1371 N N . MET A 1 170 ? 34.469 -0.514 -25.483 1.00 92.38 170 MET A N 1
ATOM 1372 C CA . MET A 1 170 ? 34.939 -1.440 -26.518 1.00 92.38 170 MET A CA 1
ATOM 1373 C C . MET A 1 170 ? 35.154 -0.749 -27.866 1.00 92.38 170 MET A C 1
ATOM 1375 O O . MET A 1 170 ? 36.154 -1.015 -28.534 1.00 92.38 170 MET A O 1
ATOM 1379 N N . SER A 1 171 ? 34.260 0.168 -28.250 1.00 91.44 171 SER A N 1
ATOM 1380 C CA . SER A 1 171 ? 34.414 0.954 -29.477 1.00 91.44 171 SER A CA 1
ATOM 1381 C C . SER A 1 171 ? 35.687 1.804 -29.439 1.00 91.44 171 SER A C 1
ATOM 1383 O O . SER A 1 171 ? 36.470 1.775 -30.387 1.00 91.44 171 SER A O 1
ATOM 1385 N N . VAL A 1 172 ? 35.942 2.519 -28.337 1.00 93.31 172 VAL A N 1
ATOM 1386 C CA . VAL A 1 172 ? 37.156 3.340 -28.178 1.00 93.31 172 VAL A CA 1
ATOM 1387 C C . VAL A 1 172 ? 38.421 2.480 -28.247 1.00 93.31 172 VAL A C 1
ATOM 1389 O O . VAL A 1 172 ? 39.356 2.839 -28.961 1.00 93.31 172 VAL A O 1
ATOM 1392 N N . PHE A 1 173 ? 38.438 1.324 -27.577 1.00 92.81 173 PHE A N 1
ATOM 1393 C CA . PHE A 1 173 ? 39.569 0.394 -27.621 1.00 92.81 173 PHE A CA 1
ATOM 1394 C C . PHE A 1 173 ? 39.897 -0.046 -29.055 1.00 92.81 173 PHE A C 1
ATOM 1396 O O . PHE A 1 173 ? 41.038 0.093 -29.489 1.00 92.81 173 PHE A O 1
ATOM 1403 N N . PHE A 1 174 ? 38.895 -0.486 -29.824 1.00 91.81 174 PHE A N 1
ATOM 1404 C CA . PHE A 1 174 ? 39.096 -0.927 -31.209 1.00 91.81 174 PHE A CA 1
ATOM 1405 C C . PHE A 1 174 ? 39.669 0.173 -32.111 1.00 91.81 174 PHE A C 1
ATOM 1407 O O . PHE A 1 174 ? 40.589 -0.089 -32.886 1.00 91.81 174 PHE A O 1
ATOM 1414 N N . HIS A 1 175 ? 39.165 1.405 -31.995 1.00 92.25 175 HIS A N 1
ATOM 1415 C CA . HIS A 1 175 ? 39.640 2.520 -32.817 1.00 92.25 175 HIS A CA 1
ATOM 1416 C C . HIS A 1 175 ? 41.075 2.928 -32.457 1.00 92.25 175 HIS A C 1
ATOM 1418 O O . HIS A 1 175 ? 41.879 3.186 -33.352 1.00 92.25 175 HIS A O 1
ATOM 1424 N N . LEU A 1 176 ? 41.430 2.929 -31.167 1.00 90.75 176 LEU A N 1
ATOM 1425 C CA . LEU A 1 176 ? 42.795 3.226 -30.723 1.00 90.75 176 LEU A CA 1
ATOM 1426 C C . LEU A 1 176 ? 43.785 2.132 -31.140 1.00 90.75 176 LEU A C 1
ATOM 1428 O O . LEU A 1 176 ? 44.873 2.444 -31.621 1.00 90.75 176 LEU A O 1
ATOM 1432 N N . SER A 1 177 ? 43.407 0.857 -31.015 1.00 90.31 177 SER A N 1
ATOM 1433 C CA . SER A 1 177 ? 44.238 -0.265 -31.465 1.00 90.31 177 SER A CA 1
ATOM 1434 C C . SER A 1 177 ? 44.449 -0.254 -32.981 1.00 90.31 177 SER A C 1
ATOM 1436 O O . SER A 1 177 ? 45.576 -0.437 -33.439 1.00 90.31 177 SER A O 1
ATOM 1438 N N . ALA A 1 178 ? 43.401 0.012 -33.768 1.00 89.12 178 ALA A N 1
ATOM 1439 C CA . ALA A 1 178 ? 43.507 0.116 -35.223 1.00 89.12 178 ALA A CA 1
ATOM 1440 C C . ALA A 1 178 ? 44.412 1.284 -35.652 1.00 89.12 178 ALA A C 1
ATOM 1442 O O . ALA A 1 178 ? 45.273 1.112 -36.517 1.00 89.12 178 ALA A O 1
ATOM 1443 N N . ALA A 1 179 ? 44.275 2.448 -35.009 1.00 90.00 179 ALA A N 1
ATOM 1444 C CA . ALA A 1 179 ? 45.142 3.596 -35.258 1.00 90.00 179 ALA A CA 1
ATOM 1445 C C . ALA A 1 179 ? 46.610 3.291 -34.915 1.00 90.00 179 ALA A C 1
ATOM 1447 O O . ALA A 1 179 ? 47.502 3.604 -35.702 1.00 90.00 179 ALA A O 1
ATOM 1448 N N . ALA A 1 180 ? 46.872 2.625 -33.786 1.00 91.06 180 ALA A N 1
ATOM 1449 C CA . ALA A 1 180 ? 48.224 2.238 -33.386 1.00 91.06 180 ALA A CA 1
ATOM 1450 C C . ALA A 1 180 ? 48.882 1.276 -34.392 1.00 91.06 180 ALA A C 1
ATOM 1452 O O . ALA A 1 180 ? 50.046 1.462 -34.747 1.00 91.06 180 ALA A O 1
ATOM 1453 N N . LEU A 1 181 ? 48.137 0.287 -34.898 1.00 93.19 181 LEU A N 1
ATOM 1454 C CA . LEU A 1 181 ? 48.625 -0.638 -35.926 1.00 93.19 181 LEU A CA 1
ATOM 1455 C C . LEU A 1 181 ? 48.889 0.065 -37.262 1.00 93.19 181 LEU A C 1
ATOM 1457 O O . LEU A 1 181 ? 49.889 -0.232 -37.914 1.00 93.19 181 LEU A O 1
ATOM 1461 N N . MET A 1 182 ? 48.040 1.020 -37.653 1.00 92.62 182 MET A N 1
ATOM 1462 C CA . MET A 1 182 ? 48.263 1.827 -38.855 1.00 92.62 182 MET A CA 1
ATOM 1463 C C . MET A 1 182 ? 49.553 2.650 -38.730 1.00 92.62 182 MET A C 1
ATOM 1465 O O . MET A 1 182 ? 50.385 2.623 -39.636 1.00 92.62 182 MET A O 1
ATOM 1469 N N . VAL A 1 183 ? 49.756 3.335 -37.599 1.00 93.12 183 VAL A N 1
ATOM 1470 C CA . VAL A 1 183 ? 50.976 4.118 -37.338 1.00 93.12 183 VAL A CA 1
ATOM 1471 C C . VAL A 1 183 ? 52.213 3.220 -37.351 1.00 93.12 183 VAL A C 1
ATOM 1473 O O . VAL A 1 183 ? 53.203 3.557 -37.998 1.00 93.12 183 VAL A O 1
ATOM 1476 N N . LEU A 1 184 ? 52.151 2.053 -36.703 1.00 92.19 184 LEU A N 1
ATOM 1477 C CA . LEU A 1 184 ? 53.239 1.075 -36.721 1.00 92.19 184 LEU A CA 1
ATOM 1478 C C . LEU A 1 184 ? 53.558 0.613 -38.151 1.00 92.19 184 LEU A C 1
ATOM 1480 O O . LEU A 1 184 ? 54.725 0.568 -38.531 1.00 92.19 184 LEU A O 1
ATOM 1484 N N . GLY A 1 185 ? 52.533 0.321 -38.956 1.00 91.50 185 GLY A N 1
ATOM 1485 C CA . GLY A 1 185 ? 52.692 -0.061 -40.359 1.00 91.50 185 GLY A CA 1
ATOM 1486 C C . GLY A 1 185 ? 53.374 1.024 -41.194 1.00 91.50 185 GLY A C 1
ATOM 1487 O O . GLY A 1 185 ? 54.292 0.720 -41.954 1.00 91.50 185 GLY A O 1
ATOM 1488 N N . VAL A 1 186 ? 52.994 2.292 -41.005 1.00 92.75 186 VAL A N 1
ATOM 1489 C CA . VAL A 1 186 ? 53.643 3.436 -41.669 1.00 92.75 186 VAL A CA 1
ATOM 1490 C C . VAL A 1 186 ? 55.109 3.556 -41.248 1.00 92.75 186 VAL A C 1
ATOM 1492 O O . VAL A 1 186 ? 55.972 3.722 -42.107 1.00 92.75 186 VAL A O 1
ATOM 1495 N N . ILE A 1 187 ? 55.418 3.419 -39.955 1.00 92.44 187 ILE A N 1
ATOM 1496 C CA . ILE A 1 187 ? 56.802 3.464 -39.458 1.00 92.44 187 ILE A CA 1
ATOM 1497 C C . ILE A 1 187 ? 57.639 2.350 -40.096 1.00 92.44 187 ILE A C 1
ATOM 1499 O O . ILE A 1 187 ? 58.715 2.622 -40.622 1.00 92.44 187 ILE A O 1
ATOM 1503 N N . VAL A 1 188 ? 57.141 1.110 -40.101 1.00 93.06 188 VAL A N 1
ATOM 1504 C CA . VAL A 1 188 ? 57.839 -0.029 -40.719 1.00 93.06 188 VAL A CA 1
ATOM 1505 C C . VAL A 1 188 ? 58.055 0.210 -42.212 1.00 93.06 188 VAL A C 1
ATOM 1507 O O . VAL A 1 188 ? 59.159 -0.009 -42.705 1.00 93.06 188 VAL A O 1
ATOM 1510 N N . PHE A 1 189 ? 57.048 0.715 -42.926 1.00 91.62 189 PHE A N 1
ATOM 1511 C CA . PHE A 1 189 ? 57.166 1.034 -44.348 1.00 91.62 189 PHE A CA 1
ATOM 1512 C C . PHE A 1 189 ? 58.258 2.080 -44.620 1.00 91.62 189 PHE A C 1
ATOM 1514 O O . PHE A 1 189 ? 59.082 1.890 -45.514 1.00 91.62 189 PHE A O 1
ATOM 1521 N N . LEU A 1 190 ? 58.320 3.150 -43.820 1.00 92.00 190 LEU A N 1
ATOM 1522 C CA . LEU A 1 190 ? 59.354 4.184 -43.937 1.00 92.00 190 LEU A CA 1
ATOM 1523 C C . LEU A 1 190 ? 60.757 3.650 -43.599 1.00 92.00 190 LEU A C 1
ATOM 1525 O O . LEU A 1 190 ? 61.729 3.993 -44.275 1.00 92.00 190 LEU A O 1
ATOM 1529 N N . LEU A 1 191 ? 60.882 2.781 -42.592 1.00 90.44 191 LEU A N 1
ATOM 1530 C CA . LEU A 1 191 ? 62.154 2.141 -42.236 1.00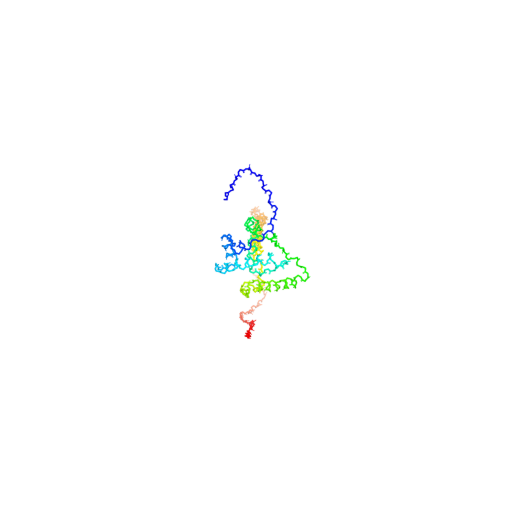 90.44 191 LEU A CA 1
ATOM 1531 C C . LEU A 1 191 ? 62.639 1.184 -43.335 1.00 90.44 191 LEU A C 1
ATOM 1533 O O . LEU A 1 191 ? 63.807 1.220 -43.711 1.00 90.44 191 LEU A O 1
ATOM 1537 N N . VAL A 1 192 ? 61.744 0.372 -43.903 1.00 88.75 192 VAL A N 1
ATOM 1538 C CA . VAL A 1 192 ? 62.085 -0.539 -45.007 1.00 88.75 192 VAL A CA 1
ATOM 1539 C C . VAL A 1 192 ? 62.424 0.247 -46.273 1.00 88.75 192 VAL A C 1
ATOM 1541 O O . VAL A 1 192 ? 63.412 -0.060 -46.935 1.00 88.75 192 VAL A O 1
ATOM 1544 N N . GLY A 1 193 ? 61.654 1.291 -46.592 1.00 84.31 193 GLY A N 1
ATOM 1545 C CA . GLY A 1 193 ? 61.903 2.152 -47.749 1.00 84.31 193 GLY A CA 1
AT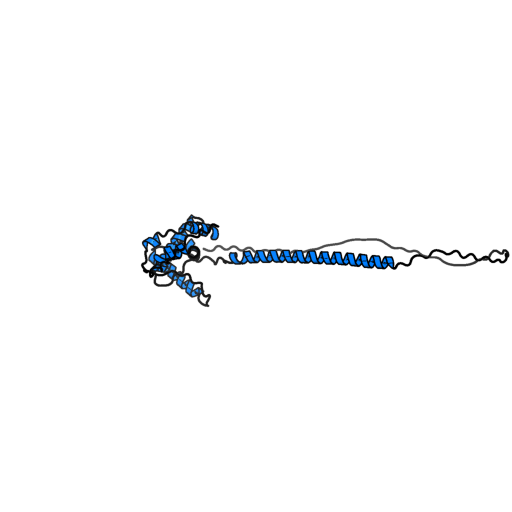OM 1546 C C . GLY A 1 193 ? 63.227 2.913 -47.652 1.00 84.31 193 GLY A C 1
ATOM 1547 O O . GLY A 1 193 ? 63.978 2.957 -48.623 1.00 84.31 193 GLY A O 1
ATOM 1548 N N . SER A 1 194 ? 63.558 3.459 -46.478 1.00 81.88 194 SER A N 1
ATOM 1549 C CA . SER A 1 194 ? 64.848 4.131 -46.257 1.00 81.88 194 SER A CA 1
ATOM 1550 C C . SER A 1 194 ? 66.033 3.164 -46.327 1.00 81.88 194 SER A C 1
ATOM 1552 O O . SER A 1 194 ? 67.050 3.495 -46.934 1.00 81.88 194 SER A O 1
ATOM 1554 N N . PHE A 1 195 ? 65.891 1.947 -45.797 1.00 82.69 195 PHE A N 1
ATOM 1555 C CA . PHE A 1 195 ? 66.901 0.897 -45.927 1.00 82.69 195 PHE A CA 1
ATOM 1556 C C . PHE A 1 195 ? 67.099 0.453 -47.387 1.00 82.69 195 PHE A C 1
ATOM 1558 O O . PHE A 1 195 ? 68.232 0.325 -47.847 1.00 82.69 195 PHE A O 1
ATOM 1565 N N . ALA A 1 196 ? 66.012 0.281 -48.145 1.00 78.88 196 ALA A N 1
ATOM 1566 C CA . ALA A 1 196 ? 66.071 -0.052 -49.567 1.00 78.88 196 ALA A CA 1
ATOM 1567 C C . ALA A 1 196 ? 66.721 1.066 -50.403 1.00 78.88 196 ALA A C 1
ATOM 1569 O O . ALA A 1 196 ? 67.522 0.775 -51.290 1.00 78.88 196 ALA A O 1
ATOM 1570 N N . ALA A 1 197 ? 66.431 2.335 -50.096 1.00 75.62 197 ALA A N 1
ATOM 1571 C CA . ALA A 1 197 ? 67.072 3.485 -50.734 1.00 75.62 197 ALA A CA 1
ATOM 1572 C C . ALA A 1 197 ? 68.575 3.564 -50.411 1.00 75.62 197 ALA A C 1
ATOM 1574 O O . ALA A 1 197 ? 69.377 3.844 -51.297 1.00 75.62 197 ALA A O 1
ATOM 1575 N N . ALA A 1 198 ? 68.972 3.249 -49.174 1.00 75.94 198 ALA A N 1
ATOM 1576 C CA . ALA A 1 198 ? 70.378 3.198 -48.769 1.00 75.94 198 ALA A CA 1
ATOM 1577 C C . ALA A 1 198 ? 71.166 2.051 -49.433 1.00 75.94 198 ALA A C 1
ATOM 1579 O O . ALA A 1 198 ? 72.387 2.134 -49.539 1.00 75.94 198 ALA A O 1
ATOM 1580 N N . MET A 1 199 ? 70.484 0.996 -49.897 1.00 76.38 199 MET A N 1
ATOM 1581 C CA . MET A 1 199 ? 71.095 -0.113 -50.641 1.00 76.38 199 MET A CA 1
ATOM 1582 C C . MET A 1 199 ? 71.151 0.108 -52.160 1.00 76.38 199 MET A C 1
ATOM 1584 O O . MET A 1 199 ? 71.610 -0.780 -52.880 1.00 76.38 199 MET A O 1
ATOM 1588 N N . GLN A 1 200 ? 70.724 1.267 -52.676 1.00 76.00 200 GLN A N 1
ATOM 1589 C CA . GLN A 1 200 ? 70.910 1.569 -54.094 1.00 76.00 200 GLN A CA 1
ATOM 1590 C C . GLN A 1 200 ? 72.399 1.839 -54.388 1.00 76.00 200 GLN A C 1
ATOM 1592 O O . GLN A 1 200 ? 72.999 2.716 -53.763 1.00 76.00 200 GLN A O 1
ATOM 1597 N N . PRO A 1 201 ? 73.026 1.105 -55.327 1.00 66.62 201 PRO A N 1
ATOM 1598 C CA . PRO A 1 201 ? 74.428 1.308 -55.662 1.00 66.62 201 PRO A CA 1
ATOM 1599 C C . PRO A 1 201 ? 74.622 2.667 -56.345 1.00 66.62 201 PRO A C 1
ATOM 1601 O O . PRO A 1 201 ? 73.949 2.986 -57.326 1.00 66.62 201 PRO A O 1
ATOM 1604 N N . HIS A 1 202 ? 75.563 3.465 -55.835 1.00 61.53 202 HIS A N 1
ATOM 1605 C CA . HIS A 1 202 ? 75.944 4.734 -56.452 1.00 61.53 202 HIS A CA 1
ATOM 1606 C C . HIS A 1 202 ? 76.489 4.501 -57.874 1.00 61.53 202 HIS A C 1
ATOM 1608 O O . HIS A 1 202 ? 77.353 3.636 -58.052 1.00 61.53 202 HIS A O 1
ATOM 1614 N N . PRO A 1 203 ? 76.048 5.273 -58.886 1.00 63.03 203 PRO A N 1
ATOM 1615 C CA . PRO A 1 203 ? 76.666 5.229 -60.204 1.00 63.03 203 PRO A CA 1
ATOM 1616 C C . PRO A 1 203 ? 78.116 5.718 -60.086 1.00 63.03 203 PRO A C 1
ATOM 1618 O O . PRO A 1 203 ? 78.374 6.830 -59.627 1.00 63.03 203 PRO A O 1
ATOM 1621 N N . GLY A 1 204 ? 79.062 4.844 -60.436 1.00 50.69 204 GLY A N 1
ATOM 1622 C CA . GLY A 1 204 ? 80.494 5.121 -60.379 1.00 50.69 204 GLY A CA 1
ATOM 1623 C C . GLY A 1 204 ? 80.930 6.184 -61.391 1.00 50.69 204 GLY A C 1
ATOM 1624 O O . GLY A 1 204 ? 80.474 6.200 -62.532 1.00 50.69 204 GLY A O 1
ATOM 1625 N N . ASP A 1 205 ? 81.835 7.053 -60.947 1.00 57.34 205 ASP A N 1
ATOM 1626 C CA . ASP A 1 205 ? 82.450 8.152 -61.700 1.00 57.34 205 ASP A CA 1
ATOM 1627 C C . ASP A 1 205 ? 83.271 7.625 -62.905 1.00 57.34 205 ASP A C 1
ATOM 1629 O O . ASP A 1 205 ? 84.040 6.665 -62.738 1.00 57.34 205 ASP A O 1
ATOM 1633 N N . PRO A 1 206 ? 83.175 8.207 -64.120 1.00 54.41 206 PRO A N 1
ATOM 1634 C CA . PRO A 1 206 ? 83.906 7.710 -65.277 1.00 54.41 206 PRO A CA 1
ATOM 1635 C C . PRO A 1 206 ? 85.377 8.135 -65.176 1.00 54.41 206 PRO A C 1
ATOM 1637 O O . PRO A 1 206 ? 85.742 9.285 -65.427 1.00 54.41 206 PRO A O 1
ATOM 1640 N N . ARG A 1 207 ? 86.261 7.196 -64.822 1.00 45.59 207 ARG A N 1
ATOM 1641 C CA . ARG A 1 207 ? 87.710 7.418 -64.916 1.00 45.59 207 ARG A CA 1
ATOM 1642 C C . ARG A 1 207 ? 88.143 7.456 -66.380 1.00 45.59 207 ARG A C 1
ATOM 1644 O O . ARG A 1 207 ? 87.922 6.510 -67.132 1.00 45.59 207 ARG A O 1
ATOM 1651 N N . LYS A 1 208 ? 88.797 8.562 -66.742 1.00 50.19 208 LYS A N 1
ATOM 1652 C CA . LYS A 1 208 ? 89.598 8.732 -67.958 1.00 50.19 208 LYS A CA 1
ATOM 1653 C C . LYS A 1 208 ? 90.626 7.600 -68.063 1.00 50.19 208 LYS A C 1
ATOM 1655 O O . LYS A 1 208 ? 91.343 7.339 -67.101 1.00 50.19 208 LYS A O 1
ATOM 1660 N N . ALA A 1 209 ? 90.669 6.962 -69.228 1.00 48.03 209 ALA A N 1
ATOM 1661 C CA . ALA A 1 209 ? 91.759 6.100 -69.656 1.00 48.03 209 ALA A CA 1
ATOM 1662 C C . ALA A 1 209 ? 92.376 6.715 -70.916 1.00 48.03 209 ALA A C 1
ATOM 1664 O O . ALA A 1 209 ? 91.855 6.625 -72.025 1.00 48.03 209 ALA A O 1
ATOM 1665 N N . ASP A 1 210 ? 93.468 7.414 -70.681 1.00 46.34 210 ASP A N 1
ATOM 1666 C CA . ASP A 1 210 ? 94.461 7.907 -71.608 1.00 46.34 210 ASP A CA 1
ATOM 1667 C C . ASP A 1 210 ? 95.403 6.751 -71.977 1.00 46.34 210 ASP A C 1
ATOM 1669 O O . ASP A 1 210 ? 96.039 6.134 -71.128 1.00 46.34 210 ASP A O 1
ATOM 1673 N N . GLY A 1 211 ? 95.456 6.429 -73.269 1.00 40.88 211 GLY A N 1
ATOM 1674 C CA . GLY A 1 211 ? 96.248 5.326 -73.809 1.00 40.88 211 GLY A CA 1
ATOM 1675 C C . GLY A 1 211 ? 96.415 5.474 -75.314 1.00 40.88 211 GLY A C 1
ATOM 1676 O O . GLY A 1 211 ? 95.683 4.884 -76.098 1.00 40.88 211 GLY A O 1
ATOM 1677 N N . SER A 1 212 ? 97.361 6.330 -75.695 1.00 38.41 212 SER A N 1
ATOM 1678 C CA . SER A 1 212 ? 97.773 6.624 -77.066 1.00 38.41 212 SER A CA 1
ATOM 1679 C C . SER A 1 212 ? 98.692 5.534 -77.635 1.00 38.41 212 SER A C 1
ATOM 1681 O O . SER A 1 212 ? 99.820 5.383 -77.173 1.00 38.41 212 SER A O 1
ATOM 1683 N N . SER A 1 213 ? 98.263 4.882 -78.713 1.00 41.09 213 SER A N 1
ATOM 1684 C CA . SER A 1 213 ? 99.092 4.389 -79.829 1.00 41.09 213 SER A CA 1
ATOM 1685 C C . SER A 1 213 ? 98.120 4.117 -80.992 1.00 41.09 213 SER A C 1
ATOM 1687 O O . SER A 1 213 ? 97.091 3.487 -80.810 1.00 41.09 213 SER A O 1
ATOM 1689 N N . GLY A 1 214 ? 98.236 4.690 -82.188 1.00 34.44 214 GLY A N 1
ATOM 1690 C CA . GLY A 1 214 ? 99.427 4.904 -82.996 1.00 34.44 214 GLY A CA 1
ATOM 1691 C C . GLY A 1 214 ? 99.426 3.846 -84.102 1.00 34.44 214 GLY A C 1
ATOM 1692 O O . GLY A 1 214 ? 100.028 2.797 -83.921 1.00 34.44 214 GLY A O 1
ATOM 1693 N N . GLY A 1 215 ? 98.737 4.094 -85.225 1.00 36.41 215 GLY A N 1
ATOM 1694 C CA . GLY A 1 215 ? 98.790 3.172 -86.366 1.00 36.41 215 GLY A CA 1
ATOM 1695 C C . GLY A 1 215 ? 97.804 3.437 -87.506 1.00 36.41 215 GLY A C 1
ATOM 1696 O O . GLY A 1 215 ? 96.700 2.918 -87.494 1.00 36.41 215 GLY A O 1
ATOM 1697 N N . GLY A 1 216 ? 98.265 4.175 -88.521 1.00 35.78 216 GLY A N 1
ATOM 1698 C CA . GLY A 1 216 ? 98.148 3.745 -89.922 1.00 35.78 216 GLY A CA 1
ATOM 1699 C C . GLY A 1 216 ? 96.803 3.880 -90.641 1.00 35.78 216 GLY A C 1
ATOM 1700 O O . GLY A 1 216 ? 95.980 2.975 -90.637 1.00 35.78 216 GLY A O 1
ATOM 1701 N N . SER A 1 217 ? 96.676 4.972 -91.391 1.00 38.19 217 SER A N 1
ATOM 1702 C CA . SER A 1 217 ? 95.732 5.162 -92.497 1.00 38.19 217 SER A CA 1
ATOM 1703 C C . SER A 1 217 ? 95.912 4.136 -93.632 1.00 38.19 217 SER A C 1
ATOM 1705 O O . SER A 1 217 ? 97.020 3.942 -94.127 1.00 38.19 217 SER A O 1
ATOM 1707 N N . CYS A 1 218 ? 94.799 3.571 -94.100 1.00 40.78 218 CYS A N 1
ATOM 1708 C CA . CYS A 1 218 ? 94.482 3.291 -95.508 1.00 40.78 218 CYS A CA 1
ATOM 1709 C C . CYS A 1 218 ? 92.939 3.355 -95.587 1.00 40.78 218 CYS A C 1
ATOM 1711 O O . CYS A 1 218 ? 92.259 2.909 -94.673 1.00 40.78 218 CYS A O 1
ATOM 1713 N N . GLY A 1 219 ? 92.268 4.031 -96.513 1.00 36.34 219 GLY A N 1
ATOM 1714 C CA . GLY A 1 219 ? 92.506 4.132 -97.942 1.00 36.34 219 GLY A CA 1
ATOM 1715 C C . GLY A 1 219 ? 91.268 3.561 -98.641 1.00 36.34 219 GLY A C 1
ATOM 1716 O O . GLY A 1 219 ? 91.257 2.389 -98.978 1.00 36.34 219 GLY A O 1
ATOM 1717 N N . SER A 1 220 ? 90.221 4.389 -98.751 1.00 41.50 220 SER A N 1
ATOM 1718 C CA . SER A 1 220 ? 89.088 4.351 -99.700 1.00 41.50 220 SER A CA 1
ATOM 1719 C C . SER A 1 220 ? 88.718 3.035 -100.414 1.00 41.50 220 SER A C 1
ATOM 1721 O O . SER A 1 220 ? 89.474 2.568 -101.260 1.00 41.50 220 SER A O 1
ATOM 1723 N N . ALA A 1 221 ? 87.459 2.603 -100.279 1.00 40.00 221 ALA A N 1
ATOM 1724 C CA . ALA A 1 221 ? 86.652 2.106 -101.403 1.00 40.00 221 ALA A CA 1
ATOM 1725 C C . ALA A 1 221 ? 85.170 2.072 -101.010 1.00 40.00 221 ALA A C 1
ATOM 1727 O O . ALA A 1 221 ? 84.811 1.597 -99.935 1.00 40.00 221 ALA A O 1
ATOM 1728 N N . GLY A 1 222 ? 84.324 2.628 -101.873 1.00 34.88 222 GLY A N 1
ATOM 1729 C CA . GLY A 1 222 ? 82.878 2.596 -101.727 1.00 34.88 222 GLY A CA 1
ATOM 1730 C C . GLY A 1 222 ? 82.220 1.360 -102.347 1.00 34.88 222 GLY A C 1
ATOM 1731 O O . GLY A 1 222 ? 82.875 0.541 -102.982 1.00 34.88 222 GLY A O 1
ATOM 1732 N N . CYS A 1 223 ? 80.895 1.375 -102.174 1.00 35.16 223 CYS A N 1
ATOM 1733 C CA . CYS A 1 223 ? 79.792 0.745 -102.911 1.00 35.16 223 CYS A CA 1
ATOM 1734 C C . CYS A 1 223 ? 79.578 -0.787 -102.901 1.00 35.16 223 CYS A C 1
ATOM 1736 O O . CYS A 1 223 ? 80.468 -1.590 -103.147 1.00 35.16 223 CYS A O 1
ATOM 1738 N N . GLY A 1 224 ? 78.297 -1.141 -102.702 1.00 34.38 224 GLY A N 1
ATOM 1739 C CA . GLY A 1 224 ? 77.675 -2.458 -102.914 1.00 34.38 224 GLY A CA 1
ATOM 1740 C C . GLY A 1 224 ? 76.649 -2.764 -101.808 1.00 34.38 224 GLY A C 1
ATOM 1741 O O . GLY A 1 224 ? 77.069 -3.112 -100.715 1.00 34.38 224 GLY A O 1
ATOM 1742 N N . TYR A 1 225 ? 75.357 -2.399 -101.923 1.00 35.97 225 TYR A N 1
ATOM 1743 C CA . TYR A 1 225 ? 74.241 -3.224 -102.466 1.00 35.97 225 TYR A CA 1
ATOM 1744 C C . TYR A 1 225 ? 74.164 -4.622 -101.797 1.00 35.97 225 TYR A C 1
ATOM 1746 O O . TYR A 1 225 ? 75.185 -5.278 -101.674 1.00 35.97 225 TYR A O 1
ATOM 1754 N N . THR A 1 226 ? 73.049 -5.169 -101.293 1.00 39.06 226 THR A N 1
ATOM 1755 C CA . THR A 1 226 ? 71.643 -5.238 -101.753 1.00 39.06 226 THR A CA 1
ATOM 1756 C C . THR A 1 226 ? 70.790 -5.915 -100.667 1.00 39.06 226 THR A C 1
ATOM 1758 O O . THR A 1 226 ? 71.317 -6.772 -99.964 1.00 39.06 226 THR A O 1
ATOM 1761 N N . GLY A 1 227 ? 69.468 -5.684 -100.714 1.00 36.91 227 GLY A N 1
ATOM 1762 C CA . GLY A 1 227 ? 68.424 -6.696 -100.440 1.00 36.91 227 GLY A CA 1
ATOM 1763 C C . GLY A 1 227 ? 68.087 -6.867 -98.962 1.00 36.91 227 GLY A C 1
ATOM 1764 O O . GLY A 1 227 ? 68.955 -7.185 -98.162 1.00 36.91 227 GLY A O 1
ATOM 1765 N N . GLY A 1 228 ? 66.874 -6.558 -98.514 1.00 40.16 228 GLY A N 1
ATOM 1766 C CA . GLY A 1 228 ? 65.599 -7.192 -98.891 1.00 40.16 228 GLY A CA 1
ATOM 1767 C C . GLY A 1 228 ? 65.051 -7.795 -97.582 1.00 40.16 228 GLY A C 1
ATOM 1768 O O . GLY A 1 228 ? 65.840 -8.196 -96.735 1.00 40.16 228 GLY A O 1
ATOM 1769 N N . ASP A 1 229 ? 63.775 -7.830 -97.235 1.00 41.47 229 ASP A N 1
ATOM 1770 C CA . ASP A 1 229 ? 62.523 -7.539 -97.912 1.00 41.47 229 ASP A CA 1
ATOM 1771 C C . ASP A 1 229 ? 61.444 -7.324 -96.827 1.00 41.47 229 ASP A C 1
ATOM 1773 O O . ASP A 1 229 ? 61.601 -7.786 -95.696 1.00 41.47 229 ASP A O 1
ATOM 1777 N N . SER A 1 230 ? 60.316 -6.730 -97.248 1.00 42.44 230 SER A N 1
ATOM 1778 C CA . SER A 1 230 ? 58.923 -6.966 -96.786 1.00 42.44 230 SER A CA 1
ATOM 1779 C C . SER A 1 230 ? 58.544 -6.645 -95.322 1.00 42.44 230 SER A C 1
ATOM 1781 O O . SER A 1 230 ? 59.053 -7.258 -94.392 1.00 42.44 230 SER A O 1
ATOM 1783 N N . CYS A 1 231 ? 57.734 -5.615 -95.022 1.00 43.59 231 CYS A N 1
ATOM 1784 C CA . CYS A 1 231 ? 56.308 -5.364 -95.356 1.00 43.59 231 CYS A CA 1
ATOM 1785 C C . CYS A 1 231 ? 55.361 -6.296 -94.566 1.00 43.59 231 CYS A C 1
ATOM 1787 O O . CYS A 1 231 ? 55.464 -7.514 -94.636 1.00 43.59 231 CYS A O 1
ATOM 1789 N N . ASP A 1 232 ? 54.648 -5.772 -93.567 1.00 40.72 232 ASP A N 1
ATOM 1790 C CA . ASP A 1 232 ? 53.216 -5.382 -93.564 1.00 40.72 232 ASP A CA 1
ATOM 1791 C C . ASP A 1 232 ? 52.586 -6.203 -92.413 1.00 40.72 232 ASP A C 1
ATOM 1793 O O . ASP A 1 232 ? 53.092 -7.265 -92.072 1.00 40.72 232 ASP A O 1
ATOM 1797 N N . SER A 1 233 ? 51.544 -5.854 -91.665 1.00 43.06 233 SER A N 1
ATOM 1798 C CA . SER A 1 233 ? 50.375 -4.981 -91.819 1.00 43.06 233 SER A CA 1
ATOM 1799 C C . SER A 1 233 ? 49.730 -4.964 -90.412 1.00 43.06 233 SER A C 1
ATOM 1801 O O . SER A 1 233 ? 49.707 -5.992 -89.742 1.00 43.06 233 SER A O 1
ATOM 1803 N N . SER A 1 234 ? 49.438 -3.825 -89.781 1.00 40.03 234 SER A N 1
ATOM 1804 C CA . SER A 1 234 ? 48.151 -3.102 -89.795 1.00 40.03 234 SER A CA 1
ATOM 1805 C C . SER A 1 234 ? 46.883 -3.963 -89.783 1.00 40.03 234 SER A C 1
ATOM 1807 O O . SER A 1 234 ? 46.609 -4.631 -90.774 1.00 40.03 234 SER A O 1
ATOM 1809 N N . ALA A 1 235 ? 46.085 -3.816 -88.717 1.00 44.12 235 ALA A N 1
ATOM 1810 C CA . ALA A 1 235 ? 44.607 -3.797 -88.673 1.00 44.12 235 ALA A CA 1
ATOM 1811 C C . ALA A 1 235 ? 44.184 -3.975 -87.197 1.00 44.12 235 ALA A C 1
ATOM 1813 O O . ALA A 1 235 ? 44.540 -4.974 -86.585 1.00 44.12 235 ALA A O 1
ATOM 1814 N N . SER A 1 236 ? 43.711 -2.923 -86.510 1.00 43.81 236 SER A N 1
ATOM 1815 C CA . SER A 1 236 ? 42.295 -2.485 -86.427 1.00 43.81 236 SER A CA 1
ATOM 1816 C C . SER A 1 236 ? 41.449 -3.552 -85.750 1.00 43.81 236 SER A C 1
ATOM 1818 O O . SER A 1 236 ? 41.397 -4.652 -86.275 1.00 43.81 236 SER A O 1
ATOM 1820 N N . ASP A 1 237 ? 40.862 -3.321 -84.581 1.00 47.94 237 ASP A N 1
ATOM 1821 C CA . ASP A 1 237 ? 39.558 -2.675 -84.333 1.00 47.94 237 ASP A CA 1
ATOM 1822 C C . ASP A 1 237 ? 39.308 -2.727 -82.794 1.00 47.94 237 ASP A C 1
ATOM 1824 O O . ASP A 1 237 ? 40.002 -3.431 -82.075 1.00 47.94 237 ASP A O 1
ATOM 1828 N N . GLY A 1 238 ? 38.433 -2.003 -82.100 1.00 41.97 238 GLY A N 1
ATOM 1829 C CA . GLY A 1 238 ? 37.262 -1.202 -82.414 1.00 41.97 238 GLY A CA 1
ATOM 1830 C C . GLY A 1 238 ? 36.376 -1.206 -81.153 1.00 41.97 238 GLY A C 1
ATOM 1831 O O . GLY A 1 238 ? 35.782 -2.219 -80.822 1.00 41.97 238 GLY A O 1
ATOM 1832 N N . SER A 1 239 ? 36.400 -0.090 -80.422 1.00 42.06 239 SER A N 1
ATOM 1833 C CA . SER A 1 239 ? 35.295 0.628 -79.751 1.00 42.06 239 SER A CA 1
ATOM 1834 C C . SER A 1 239 ? 34.106 -0.095 -79.071 1.00 42.06 239 SER A C 1
ATOM 1836 O O . SER A 1 239 ? 33.412 -0.866 -79.715 1.00 42.06 239 SER A O 1
ATOM 1838 N N . CYS A 1 240 ? 33.768 0.411 -77.862 1.00 44.22 240 CYS A N 1
ATOM 1839 C CA . CYS A 1 240 ? 32.426 0.792 -77.330 1.00 44.22 240 CYS A CA 1
ATOM 1840 C C . CYS A 1 240 ? 31.300 -0.274 -77.262 1.00 44.22 240 CYS A C 1
ATOM 1842 O O . CYS A 1 240 ? 31.218 -1.155 -78.096 1.00 44.22 240 CYS A O 1
ATOM 1844 N N . SER A 1 241 ? 30.299 -0.263 -76.385 1.00 47.84 241 SER A N 1
ATOM 1845 C CA . SER A 1 241 ? 29.898 0.436 -75.160 1.00 47.84 241 SER A CA 1
ATOM 1846 C C . SER A 1 241 ? 28.590 -0.251 -74.705 1.00 47.84 241 SER A C 1
ATOM 1848 O O . SER A 1 241 ? 27.947 -0.945 -75.487 1.00 47.84 241 SER A O 1
ATOM 1850 N N . ASP A 1 242 ? 28.170 0.056 -73.479 1.00 46.06 242 ASP A N 1
ATOM 1851 C CA . ASP A 1 242 ? 26.770 0.188 -73.048 1.00 46.06 242 ASP A CA 1
ATOM 1852 C C . ASP A 1 242 ? 25.932 -0.991 -72.493 1.00 46.06 242 ASP A C 1
ATOM 1854 O O . ASP A 1 242 ? 25.560 -1.936 -73.177 1.00 46.06 242 ASP A O 1
ATOM 1858 N N . SER A 1 243 ? 25.497 -0.741 -71.245 1.00 52.53 243 SER A N 1
ATOM 1859 C CA . SER A 1 243 ? 24.095 -0.608 -70.803 1.00 52.53 243 SER A CA 1
ATOM 1860 C C . SER A 1 243 ? 23.266 -1.808 -70.308 1.00 52.53 243 SER A C 1
ATOM 1862 O O . SER A 1 243 ? 23.074 -2.808 -70.988 1.00 52.53 243 SER A O 1
ATOM 1864 N N . GLY A 1 244 ? 22.611 -1.548 -69.161 1.00 45.59 244 GLY A N 1
ATOM 1865 C CA . GLY A 1 244 ? 21.322 -2.112 -68.724 1.00 45.59 244 GLY A CA 1
ATOM 1866 C C . GLY A 1 244 ? 21.425 -3.309 -67.770 1.00 45.59 244 GLY A C 1
ATOM 1867 O O . GLY A 1 244 ? 22.139 -4.256 -68.052 1.00 45.59 244 GLY A O 1
ATOM 1868 N N . GLY A 1 245 ? 20.749 -3.383 -66.621 1.00 44.78 245 GLY A N 1
ATOM 1869 C CA . GLY A 1 245 ? 19.671 -2.573 -66.049 1.00 44.78 245 GLY A CA 1
ATOM 1870 C C . GLY A 1 245 ? 18.683 -3.483 -65.296 1.00 44.78 245 GLY A C 1
ATOM 1871 O O . GLY A 1 245 ? 18.299 -4.499 -65.861 1.00 44.78 245 GLY A O 1
ATOM 1872 N N . GLY A 1 246 ? 18.297 -3.077 -64.072 1.00 47.94 246 GLY A N 1
ATOM 1873 C CA . GLY A 1 246 ? 17.051 -3.415 -63.338 1.00 47.94 246 GLY A CA 1
ATOM 1874 C C . GLY A 1 246 ? 16.801 -4.882 -62.949 1.00 47.94 246 GLY A C 1
ATOM 1875 O O . GLY A 1 246 ? 17.380 -5.789 -63.526 1.00 47.94 246 GLY A O 1
ATOM 1876 N N . ASP A 1 247 ? 15.952 -5.284 -62.001 1.00 52.31 247 ASP A N 1
ATOM 1877 C CA . ASP A 1 247 ? 15.057 -4.730 -60.961 1.00 52.31 247 ASP A CA 1
ATOM 1878 C C . ASP A 1 247 ? 14.687 -5.986 -60.102 1.00 52.31 247 ASP A C 1
ATOM 1880 O O . ASP A 1 247 ? 14.868 -7.108 -60.570 1.00 52.31 247 ASP A O 1
ATOM 1884 N N . GLY A 1 248 ? 14.244 -6.013 -58.841 1.00 51.41 248 GLY A N 1
ATOM 1885 C CA . GLY A 1 248 ? 13.222 -5.251 -58.127 1.00 51.41 248 GLY A CA 1
ATOM 1886 C C . GLY A 1 248 ? 12.334 -6.232 -57.314 1.00 51.41 248 GLY A C 1
ATOM 1887 O O . GLY A 1 248 ? 12.199 -7.397 -57.681 1.00 51.41 248 GLY A O 1
ATOM 1888 N N . GLY A 1 249 ? 11.714 -5.751 -56.225 1.00 46.28 249 GLY A N 1
ATOM 1889 C CA . GLY A 1 249 ? 10.618 -6.412 -55.478 1.00 46.28 249 GLY A CA 1
ATOM 1890 C C . GLY A 1 249 ? 10.990 -6.826 -54.040 1.00 46.28 249 GLY A C 1
ATOM 1891 O O . GLY A 1 249 ? 11.888 -7.631 -53.849 1.00 46.28 249 GLY A O 1
ATOM 1892 N N . GLY A 1 250 ? 10.396 -6.336 -52.945 1.00 48.78 250 GLY A N 1
ATOM 1893 C CA . GLY A 1 250 ? 9.108 -5.667 -52.741 1.00 48.78 250 GLY A CA 1
ATOM 1894 C C . GLY A 1 250 ? 8.079 -6.654 -52.172 1.00 48.78 250 GLY A C 1
ATOM 1895 O O . GLY A 1 250 ? 7.590 -7.506 -52.902 1.00 48.78 250 GLY A O 1
ATOM 1896 N N . GLY A 1 251 ? 7.738 -6.535 -50.883 1.00 45.84 251 GLY A N 1
ATOM 1897 C CA . GLY A 1 251 ? 6.697 -7.339 -50.234 1.00 45.84 251 GLY A CA 1
ATOM 1898 C C . GLY A 1 251 ? 6.096 -6.627 -49.020 1.00 45.84 251 GLY A C 1
ATOM 1899 O O . GLY A 1 251 ? 6.796 -6.323 -48.057 1.00 45.84 251 GLY A O 1
ATOM 1900 N N . CYS A 1 252 ? 4.795 -6.354 -49.096 1.00 58.56 252 CYS A N 1
ATOM 1901 C CA . CYS A 1 252 ? 3.942 -5.702 -48.107 1.00 58.56 252 CYS A CA 1
ATOM 1902 C C . CYS A 1 252 ? 2.699 -6.570 -47.814 1.00 58.56 252 CYS A C 1
ATOM 1904 O O . CYS A 1 252 ? 2.294 -7.378 -48.645 1.00 58.56 252 CYS A O 1
ATOM 1906 N N . GLY A 1 253 ? 2.084 -6.364 -46.643 1.00 50.16 253 GLY A N 1
ATOM 1907 C CA . GLY A 1 253 ? 0.795 -6.935 -46.203 1.00 50.16 253 GLY A CA 1
ATOM 1908 C C . GLY A 1 253 ? 0.847 -7.267 -44.703 1.00 50.16 253 GLY A C 1
ATOM 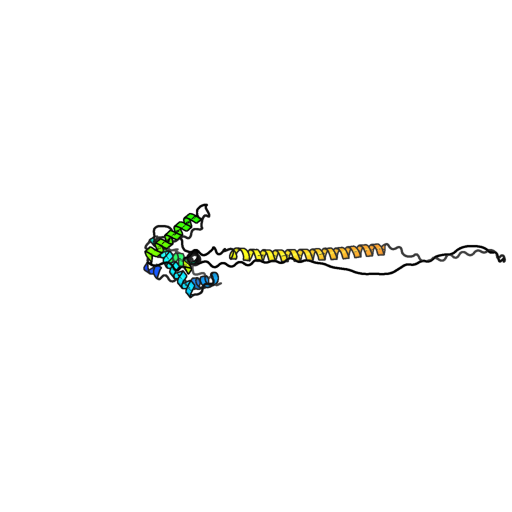1909 O O . GLY A 1 253 ? 1.790 -7.909 -44.268 1.00 50.16 253 GLY A O 1
ATOM 1910 N N . GLY A 1 254 ? -0.039 -6.838 -43.800 1.00 53.06 254 GLY A N 1
ATOM 1911 C CA . GLY A 1 254 ? -1.402 -6.313 -43.906 1.00 53.06 254 GLY A CA 1
ATOM 1912 C C . GLY A 1 254 ? -2.335 -7.215 -43.081 1.00 53.06 254 GLY A C 1
ATOM 1913 O O . GLY A 1 254 ? -2.477 -8.384 -43.416 1.00 53.06 254 GLY A O 1
ATOM 1914 N N . GLY A 1 255 ? -2.956 -6.705 -42.007 1.00 50.72 255 GLY A N 1
ATOM 1915 C CA . GLY A 1 255 ? -3.915 -7.476 -41.202 1.00 50.72 255 GLY A CA 1
ATOM 1916 C C . GLY A 1 255 ? -4.582 -6.673 -40.080 1.00 50.72 255 GLY A C 1
ATOM 1917 O O . GLY A 1 255 ? -3.971 -6.384 -39.057 1.00 50.72 255 GLY A O 1
ATOM 1918 N N . CYS A 1 256 ? -5.846 -6.323 -40.299 1.00 53.59 256 CYS A N 1
ATOM 1919 C CA . CYS A 1 256 ? -6.794 -5.680 -39.392 1.00 53.59 256 CYS A CA 1
ATOM 1920 C C . CYS A 1 256 ? -7.741 -6.719 -38.755 1.00 53.59 256 CYS A C 1
ATOM 1922 O O . CYS A 1 256 ? -7.993 -7.769 -39.339 1.00 53.59 256 CYS A O 1
ATOM 1924 N N . GLY A 1 257 ? -8.309 -6.409 -37.583 1.00 52.91 257 GLY A N 1
ATOM 1925 C CA . GLY A 1 257 ? -9.383 -7.197 -36.965 1.00 52.91 257 GLY A CA 1
ATOM 1926 C C . GLY A 1 257 ? -9.934 -6.536 -35.698 1.00 52.91 257 GLY A C 1
ATOM 1927 O O . GLY A 1 257 ? -9.250 -6.483 -34.681 1.00 52.91 257 GLY A O 1
ATOM 1928 N N . GLY A 1 258 ? -11.155 -6.000 -35.781 1.00 56.62 258 GLY A N 1
ATOM 1929 C CA . GLY A 1 258 ? -11.939 -5.506 -34.645 1.00 56.62 258 GLY A CA 1
ATOM 1930 C C . GLY A 1 258 ? -12.841 -6.589 -34.039 1.00 56.62 258 GLY A C 1
ATOM 1931 O O . GLY A 1 258 ? -13.036 -7.646 -34.634 1.00 56.62 258 GLY A O 1
ATOM 1932 N N . GLY A 1 259 ? -13.419 -6.303 -32.869 1.00 52.12 259 GLY A N 1
ATOM 1933 C CA . GLY A 1 259 ? -14.425 -7.150 -32.226 1.00 52.12 259 GLY A CA 1
ATOM 1934 C C . GLY A 1 259 ? -14.981 -6.530 -30.944 1.00 52.12 259 GLY A C 1
ATOM 1935 O O . GLY A 1 259 ? -14.301 -6.475 -29.923 1.00 52.12 259 GLY A O 1
ATOM 1936 N N . CYS A 1 260 ? -16.217 -6.049 -31.031 1.00 60.09 260 CYS A N 1
ATOM 1937 C CA . CYS A 1 260 ? -17.110 -5.674 -29.939 1.00 60.09 260 CYS A CA 1
ATOM 1938 C C . CYS A 1 260 ? -17.694 -6.934 -29.275 1.00 60.09 260 CYS A C 1
ATOM 1940 O O . CYS A 1 260 ? -17.852 -7.964 -29.929 1.00 60.09 260 CYS A O 1
ATOM 1942 N N . GLY A 1 261 ? -18.067 -6.841 -27.998 1.00 52.97 261 GLY A N 1
ATOM 1943 C CA . GLY A 1 261 ? -18.771 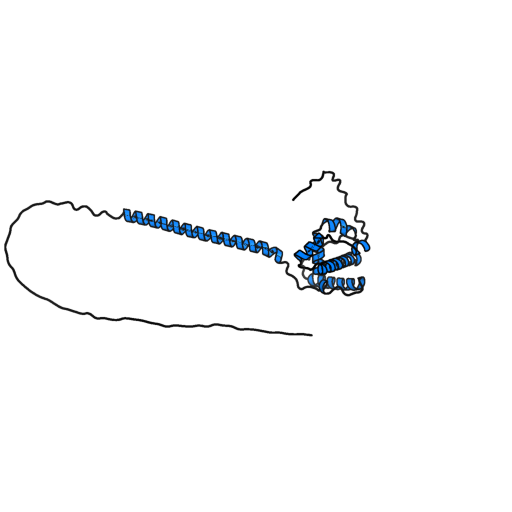-7.910 -27.296 1.00 52.97 261 GLY A CA 1
ATOM 1944 C C . GLY A 1 261 ? -19.370 -7.433 -25.975 1.00 52.97 261 GLY A C 1
ATOM 1945 O O . GLY A 1 261 ? -18.627 -7.299 -25.012 1.00 52.97 261 GLY A O 1
ATOM 1946 N N . SER A 1 262 ? -20.689 -7.212 -26.035 1.00 54.81 262 SER A N 1
ATOM 1947 C CA . SER A 1 262 ? -21.754 -7.207 -25.006 1.00 54.81 262 SER A CA 1
ATOM 1948 C C . SER A 1 262 ? -21.527 -6.494 -23.674 1.00 54.81 262 SER A C 1
ATOM 1950 O O . SER A 1 262 ? -20.743 -7.002 -22.845 1.00 54.81 262 SER A O 1
#

Radius of gyration: 48.05 Å; chains: 1; bounding box: 121×42×131 Å

Foldseek 3Di:
DDDPPDDPPDPPPPPDPLPLDADLVCLQVPDDDPVLLVVCCVPVVDDSVVSVLLVNVLSLVLVCCQPVPDDADFAPSNVSSVVSVVVVVCCQPVPVQSNGSHRDDDDDDPPDPCSVVVNVVRLVVNQVSSCVVVVDGDDCVGSPRDDDPPPCVVVVVVVVVVVVVVVVVVVVVVVVVVVVVVVVVVVVVVVVVVVVVVPDDDDDDDDDDDDDDDDDDDDDDDDDDDDDDDDDDDDDDDDDDYDDDDDDDDDDDDDDDDDDDD

Secondary structure (DSSP, 8-state):
-----------------------HHHHHT----HHHHHHHHHHH---HHHHHHHHHHHHHHHHHHHHSSS-----HHHHHHHHHHHHSHHIIIIIIGGGSSS----------TTHHHHHHHHHHHHHHHHHHHHSSPPPHHHHS-------THHHHHHHHHHHHHHHHHHHHHHHHHHHHHHHHHHHHHHHHHHHHHHTSPPPPP---------------------------------------------------------

Organism: NCBI:txid3112952

Sequence (262 aa):
MTILTKSTDSTFPIPSPFTGHYDEAAVATYTFPAAMTTKLMAEQKWTLEYTTRVLTEYRRFIHLAATMGHEVTPSQIVDEAWHMHLTFSRDYWEKLTPLLPAPLHHEPAEGLPGDGARYAAQYRRTLDDYRATFGHEPPSDIWRVARPRSRARFLLRPALLWTVLLGVAMSVFFHLSAAALMVLGVIVFLLVGSFAAAMQPHPGDPRKADGSSGGGSCGSAGCGYTGGDSCDSSASDGSCSDSGGGDGGGGCGGGCGGGCGS

pLDDT: mean 76.16, std 22.6, range [34.03, 98.62]

InterPro domains:
  IPR060757 UCP032817-like [PF27765] (24-115)